Protein AF-A0A918CMT2-F1 (afdb_monomer)

Structure (mmCIF, N/CA/C/O backbone):
data_AF-A0A918CMT2-F1
#
_entry.id   AF-A0A918CMT2-F1
#
loop_
_atom_site.group_PDB
_atom_site.id
_atom_site.type_symbol
_atom_site.label_atom_id
_atom_site.label_alt_id
_atom_site.label_comp_id
_atom_site.label_asym_id
_atom_site.label_entity_id
_atom_site.label_seq_id
_atom_site.pdbx_PDB_ins_code
_atom_site.Cartn_x
_atom_site.Cartn_y
_atom_site.Cartn_z
_atom_site.occupancy
_atom_site.B_iso_or_equiv
_atom_site.auth_seq_id
_atom_site.auth_comp_id
_atom_site.auth_asym_id
_atom_site.auth_atom_id
_atom_site.pdbx_PDB_model_num
ATOM 1 N N . MET A 1 1 ? -2.652 38.817 23.850 1.00 40.81 1 MET A N 1
ATOM 2 C CA . MET A 1 1 ? -2.874 37.501 24.477 1.00 40.81 1 MET A CA 1
ATOM 3 C C . MET A 1 1 ? -3.722 36.676 23.523 1.00 40.81 1 MET A C 1
ATOM 5 O O . MET A 1 1 ? -4.924 36.842 23.584 1.00 40.81 1 MET A O 1
ATOM 9 N N . THR A 1 2 ? -3.070 35.924 22.620 1.00 39.69 2 THR A N 1
ATOM 10 C CA . THR A 1 2 ? -3.541 34.739 21.851 1.00 39.69 2 THR A CA 1
ATOM 11 C C . THR A 1 2 ? -2.559 34.494 20.695 1.00 39.69 2 THR A C 1
ATOM 13 O O . THR A 1 2 ? -2.709 35.010 19.595 1.00 39.69 2 THR A O 1
ATOM 16 N N . ARG A 1 3 ? -1.478 33.766 20.982 1.00 37.72 3 ARG A N 1
ATOM 17 C CA . ARG A 1 3 ? -0.567 33.155 19.997 1.00 37.72 3 ARG A CA 1
ATOM 18 C C . ARG A 1 3 ? 0.182 32.056 20.751 1.00 37.72 3 ARG A C 1
ATOM 20 O O . ARG A 1 3 ? 1.267 32.292 21.264 1.00 37.72 3 ARG A O 1
ATOM 27 N N . SER A 1 4 ? -0.485 30.929 20.994 1.00 41.50 4 SER A N 1
ATOM 28 C CA . SER A 1 4 ? 0.159 29.762 21.621 1.00 41.50 4 SER A CA 1
ATOM 29 C C . SER A 1 4 ? -0.533 28.418 21.356 1.00 41.50 4 SER A C 1
ATOM 31 O O . SER A 1 4 ? 0.049 27.403 21.720 1.00 41.50 4 SER A O 1
ATOM 33 N N . ASP A 1 5 ? -1.704 28.376 20.708 1.00 45.62 5 ASP A N 1
ATOM 34 C CA . ASP A 1 5 ? -2.410 27.109 20.434 1.00 45.62 5 ASP A CA 1
ATOM 35 C C . ASP A 1 5 ? -2.179 26.558 19.012 1.00 45.62 5 ASP A C 1
ATOM 37 O O . ASP A 1 5 ? -2.549 25.425 18.728 1.00 45.62 5 ASP A O 1
ATOM 41 N N . ASP A 1 6 ? -1.520 27.317 18.132 1.00 51.31 6 ASP A N 1
ATOM 42 C CA . ASP A 1 6 ? -1.385 26.967 16.705 1.00 51.31 6 ASP A CA 1
ATOM 43 C C . ASP A 1 6 ? -0.348 25.854 16.456 1.00 51.31 6 ASP A C 1
ATOM 45 O O . ASP A 1 6 ? -0.526 24.972 15.624 1.00 51.31 6 ASP A O 1
ATOM 49 N N . HIS A 1 7 ? 0.725 25.824 17.254 1.00 52.66 7 HIS A N 1
ATOM 50 C CA . HIS A 1 7 ? 1.840 24.886 17.053 1.00 52.66 7 HIS A CA 1
ATOM 51 C C . HIS A 1 7 ? 1.485 23.433 17.414 1.00 52.66 7 HIS A C 1
ATOM 53 O O . HIS A 1 7 ? 2.158 22.504 16.976 1.00 52.66 7 HIS A O 1
ATOM 59 N N . GLY A 1 8 ? 0.441 23.218 18.225 1.00 57.69 8 GLY A N 1
ATOM 60 C CA . GLY A 1 8 ? -0.017 21.874 18.588 1.00 57.69 8 GLY A CA 1
ATOM 61 C C . GLY A 1 8 ? -0.829 21.195 17.482 1.00 57.69 8 GLY A C 1
ATOM 62 O O . GLY A 1 8 ? -0.780 19.971 17.358 1.00 57.69 8 GLY A O 1
ATOM 63 N N . GLY A 1 9 ? -1.549 21.983 16.674 1.00 66.56 9 GLY A N 1
ATOM 64 C CA . GLY A 1 9 ? -2.336 21.488 15.543 1.00 66.56 9 GLY A CA 1
ATOM 65 C C . GLY A 1 9 ? -1.448 21.043 14.386 1.00 66.56 9 GLY A C 1
ATOM 66 O O . GLY A 1 9 ? -1.551 19.903 13.949 1.00 66.56 9 GLY A O 1
ATOM 67 N N . GLU A 1 10 ? -0.509 21.895 13.965 1.00 69.00 10 GLU A N 1
ATOM 68 C CA . GLU A 1 10 ? 0.416 21.594 12.860 1.00 69.00 10 GLU A CA 1
ATOM 69 C C . GLU A 1 10 ? 1.306 20.375 13.140 1.00 69.00 10 GLU A C 1
ATOM 71 O O . GLU A 1 10 ? 1.513 19.536 12.266 1.00 69.00 10 GLU A O 1
ATOM 76 N N . ALA A 1 11 ? 1.805 20.234 14.374 1.00 70.12 11 ALA A N 1
ATOM 77 C CA . ALA A 1 11 ? 2.587 19.063 14.761 1.00 70.12 11 ALA A CA 1
ATOM 78 C C . ALA A 1 11 ? 1.748 17.776 14.711 1.00 70.12 11 ALA A C 1
ATOM 80 O O . ALA A 1 11 ? 2.234 16.748 14.255 1.00 70.12 11 ALA A O 1
ATOM 81 N N . SER A 1 12 ? 0.485 17.836 15.141 1.00 79.69 12 SER A N 1
ATOM 82 C CA . SER A 1 12 ? -0.413 16.674 15.111 1.00 79.69 12 SER A CA 1
ATOM 83 C C . SER A 1 12 ? -0.767 16.264 13.683 1.00 79.69 12 SER A C 1
ATOM 85 O O . SER A 1 12 ? -0.802 15.074 13.393 1.00 79.69 12 SER A O 1
ATOM 87 N N . GLU A 1 13 ? -0.972 17.233 12.789 1.00 82.88 13 GLU A N 1
ATOM 88 C CA . GLU A 1 13 ? -1.229 16.976 11.368 1.00 82.88 13 GLU A CA 1
ATOM 89 C C . GLU A 1 13 ? -0.014 16.335 10.687 1.00 82.88 13 GLU A C 1
ATOM 91 O O . GLU A 1 13 ? -0.146 15.369 9.940 1.00 82.88 13 GLU A O 1
ATOM 96 N N . ARG A 1 14 ? 1.194 16.820 10.996 1.00 83.00 14 ARG A N 1
ATOM 97 C CA . ARG A 1 14 ? 2.433 16.238 10.470 1.00 83.00 14 ARG A CA 1
ATOM 98 C C . ARG A 1 14 ? 2.623 14.787 10.910 1.00 83.00 14 ARG A C 1
ATOM 100 O O . ARG A 1 14 ? 2.964 13.945 10.088 1.00 83.00 14 ARG A O 1
ATOM 107 N N . GLU A 1 15 ? 2.433 14.501 12.194 1.00 86.62 15 GLU A N 1
ATOM 108 C CA . GLU A 1 15 ? 2.549 13.136 12.724 1.00 86.62 15 GLU A CA 1
ATOM 109 C C . GLU A 1 15 ? 1.467 12.213 12.143 1.00 86.62 15 GLU A C 1
ATOM 111 O O . GLU A 1 15 ? 1.745 11.059 11.822 1.00 86.62 15 GLU A O 1
ATOM 116 N N . LEU A 1 16 ? 0.249 12.733 11.948 1.00 89.25 16 LEU A N 1
ATOM 117 C CA . LEU A 1 16 ? -0.828 12.006 11.283 1.00 89.25 16 LEU A CA 1
ATOM 118 C C . LEU A 1 16 ? -0.461 11.644 9.843 1.00 89.25 16 LEU A C 1
ATOM 120 O O . LEU A 1 16 ? -0.668 10.497 9.454 1.00 89.25 16 LEU A O 1
ATOM 124 N N . GLY A 1 17 ? 0.088 12.593 9.080 1.00 85.38 17 GLY A N 1
ATOM 125 C CA . GLY A 1 17 ? 0.573 12.350 7.722 1.00 85.38 17 GLY A CA 1
ATOM 126 C C . GLY A 1 17 ? 1.637 11.254 7.695 1.00 85.38 17 GLY A C 1
ATOM 127 O O . GLY A 1 17 ? 1.448 10.213 7.073 1.00 85.38 17 GLY A O 1
ATOM 128 N N . LEU A 1 18 ? 2.694 11.402 8.499 1.00 85.19 18 LEU A N 1
ATOM 129 C CA . LEU A 1 18 ? 3.750 10.388 8.598 1.00 85.19 18 LEU A CA 1
ATOM 130 C C . LEU A 1 18 ? 3.199 8.996 8.946 1.00 85.19 18 LEU A C 1
ATOM 132 O O . LEU A 1 18 ? 3.540 8.028 8.279 1.00 85.19 18 LEU A O 1
ATOM 136 N N . TRP A 1 19 ? 2.304 8.888 9.933 1.00 89.44 19 TRP A N 1
ATOM 137 C CA . TRP A 1 19 ? 1.649 7.618 10.265 1.00 89.44 19 TRP A CA 1
ATOM 138 C C . TRP A 1 19 ? 0.901 7.021 9.071 1.00 89.44 19 TRP A C 1
ATOM 140 O O . TRP A 1 19 ? 1.016 5.834 8.781 1.00 89.44 19 TRP A O 1
ATOM 150 N N . ILE A 1 20 ? 0.130 7.854 8.381 1.00 88.50 20 ILE A N 1
ATOM 151 C CA . ILE A 1 20 ? -0.700 7.472 7.244 1.00 88.50 20 ILE A CA 1
ATOM 152 C C . ILE A 1 20 ? 0.126 7.012 6.044 1.00 88.50 20 ILE A C 1
ATOM 154 O O . ILE A 1 20 ? -0.275 6.063 5.368 1.00 88.50 20 ILE A O 1
ATOM 158 N N . ALA A 1 21 ? 1.248 7.675 5.771 1.00 82.69 21 ALA A N 1
ATOM 159 C CA . ALA A 1 21 ? 2.142 7.329 4.675 1.00 82.69 21 ALA A CA 1
ATOM 160 C C . ALA A 1 21 ? 2.733 5.917 4.840 1.00 82.69 21 ALA A C 1
ATOM 162 O O . ALA A 1 21 ? 2.910 5.213 3.847 1.00 82.69 21 ALA A O 1
ATOM 163 N N . GLU A 1 22 ? 2.952 5.487 6.085 1.00 86.00 22 GLU A N 1
ATOM 164 C CA . GLU A 1 22 ? 3.528 4.182 6.424 1.00 86.00 22 GLU A CA 1
ATOM 165 C C . GLU A 1 22 ? 2.512 3.027 6.392 1.00 86.00 22 GLU A C 1
ATOM 167 O O . GLU A 1 22 ? 2.910 1.871 6.251 1.00 86.00 22 GLU A O 1
ATOM 172 N N . ILE A 1 23 ? 1.203 3.307 6.497 1.00 90.12 23 ILE A N 1
ATOM 173 C CA . ILE A 1 23 ? 0.145 2.282 6.610 1.00 90.12 23 ILE A CA 1
ATOM 174 C C . ILE A 1 23 ? 0.286 1.148 5.575 1.00 90.12 23 ILE A C 1
ATOM 176 O O . ILE A 1 23 ? 0.308 -0.011 5.998 1.00 90.12 23 ILE A O 1
ATOM 180 N N . PRO A 1 24 ? 0.417 1.415 4.258 1.00 86.06 24 PRO A N 1
ATOM 181 C CA . PRO A 1 24 ? 0.491 0.338 3.273 1.00 86.06 24 PRO A CA 1
ATOM 182 C C . PRO A 1 24 ? 1.733 -0.540 3.448 1.00 86.06 24 PRO A C 1
ATOM 184 O O . PRO A 1 24 ? 1.643 -1.760 3.349 1.00 86.06 24 PRO A O 1
ATOM 187 N N . ALA A 1 25 ? 2.891 0.057 3.753 1.00 84.00 25 ALA A N 1
ATOM 188 C CA . ALA A 1 25 ? 4.126 -0.690 3.983 1.00 84.00 25 ALA A CA 1
ATOM 189 C C . ALA A 1 25 ? 4.024 -1.563 5.242 1.00 84.00 25 ALA A C 1
ATOM 191 O O . ALA A 1 25 ? 4.338 -2.750 5.191 1.00 84.00 25 ALA A O 1
ATOM 192 N N . VAL A 1 26 ? 3.487 -1.007 6.333 1.00 91.38 26 VAL A N 1
ATOM 193 C CA . VAL A 1 26 ? 3.250 -1.741 7.584 1.00 91.38 26 VAL A CA 1
ATOM 194 C C . VAL A 1 26 ? 2.305 -2.924 7.369 1.00 91.38 26 VAL A C 1
ATOM 196 O O . VAL A 1 26 ? 2.540 -3.998 7.914 1.00 91.38 26 VAL A O 1
ATOM 199 N N . LEU A 1 27 ? 1.237 -2.758 6.584 1.00 92.50 27 LEU A N 1
ATOM 200 C CA . LEU A 1 27 ? 0.293 -3.843 6.313 1.00 92.50 27 LEU A CA 1
ATOM 201 C C . LEU A 1 27 ? 0.891 -4.950 5.438 1.00 92.50 27 LEU A C 1
ATOM 203 O O . LEU A 1 27 ? 0.607 -6.122 5.685 1.00 92.50 27 LEU A O 1
ATOM 207 N N . ARG A 1 28 ? 1.732 -4.603 4.457 1.00 87.50 28 ARG A N 1
ATOM 208 C CA . ARG A 1 28 ? 2.448 -5.599 3.644 1.00 87.50 28 ARG A CA 1
ATOM 209 C C . ARG A 1 28 ? 3.424 -6.409 4.486 1.00 87.50 28 ARG A C 1
ATOM 211 O O . ARG A 1 28 ? 3.360 -7.633 4.458 1.00 87.50 28 ARG A O 1
ATOM 218 N N . GLU A 1 29 ? 4.242 -5.744 5.300 1.00 89.25 29 GLU A N 1
ATOM 219 C CA . GLU A 1 29 ? 5.134 -6.428 6.245 1.00 89.25 29 GLU A CA 1
ATOM 220 C C . GLU A 1 29 ? 4.336 -7.305 7.215 1.00 89.25 29 GLU A C 1
ATOM 222 O O . GLU A 1 29 ? 4.676 -8.461 7.454 1.00 89.25 29 GLU A O 1
ATOM 227 N N . MET A 1 30 ? 3.217 -6.787 7.734 1.00 93.56 30 MET A N 1
ATOM 228 C CA . MET A 1 30 ? 2.360 -7.547 8.635 1.00 93.56 30 MET A CA 1
ATOM 229 C C . MET A 1 30 ? 1.900 -8.866 8.006 1.00 93.56 30 MET A C 1
ATOM 231 O O . MET A 1 30 ? 1.898 -9.893 8.682 1.00 93.56 30 MET A O 1
ATOM 235 N N . ARG A 1 31 ? 1.507 -8.830 6.731 1.00 90.06 31 ARG A N 1
ATOM 236 C CA . ARG A 1 31 ? 1.074 -10.006 5.975 1.00 90.06 31 ARG A CA 1
ATOM 237 C C . ARG A 1 31 ? 2.234 -10.962 5.679 1.00 90.06 31 ARG A C 1
ATOM 239 O O . ARG A 1 31 ? 2.034 -12.166 5.775 1.00 90.06 31 ARG A O 1
ATOM 246 N N . ALA A 1 32 ? 3.396 -10.439 5.296 1.00 87.19 32 ALA A N 1
ATOM 247 C CA . ALA A 1 32 ? 4.524 -11.241 4.827 1.00 87.19 32 ALA A CA 1
ATOM 248 C C . ALA A 1 32 ? 5.336 -11.883 5.965 1.00 87.19 32 ALA A C 1
ATOM 250 O O . ALA A 1 32 ? 5.811 -13.005 5.819 1.00 87.19 32 ALA A O 1
ATOM 251 N N . GLU A 1 33 ? 5.499 -11.179 7.087 1.00 89.69 33 GLU A N 1
ATOM 252 C CA . GLU A 1 33 ? 6.512 -11.530 8.093 1.00 89.69 33 GLU A CA 1
ATOM 253 C C . GLU A 1 33 ? 5.952 -11.705 9.508 1.00 89.69 33 GLU A C 1
ATOM 255 O O . GLU A 1 33 ? 6.523 -12.438 10.316 1.00 89.69 33 GLU A O 1
ATOM 260 N N . VAL A 1 34 ? 4.852 -11.023 9.842 1.00 90.62 34 VAL A N 1
ATOM 261 C CA . VAL A 1 34 ? 4.378 -10.932 11.236 1.00 90.62 34 VAL A CA 1
ATOM 262 C C . VAL A 1 34 ? 3.247 -11.910 11.533 1.00 90.62 34 VAL A C 1
ATOM 264 O O . VAL A 1 34 ? 3.193 -12.473 12.628 1.00 90.62 34 VAL A O 1
ATOM 267 N N . LEU A 1 35 ? 2.310 -12.078 10.603 1.00 91.69 35 LEU A N 1
ATOM 268 C CA . LEU A 1 35 ? 1.129 -12.910 10.800 1.00 91.69 35 LEU A CA 1
ATOM 269 C C . LEU A 1 35 ? 1.363 -14.371 10.391 1.00 91.69 35 LEU A C 1
ATOM 271 O O . LEU A 1 35 ? 2.173 -14.647 9.510 1.00 91.69 35 LEU A O 1
ATOM 275 N N . PRO A 1 36 ? 0.614 -15.317 10.987 1.00 91.19 36 PRO A N 1
ATOM 276 C CA . PRO A 1 36 ? 0.535 -16.682 10.479 1.00 91.19 36 PRO A CA 1
ATOM 277 C C . PRO A 1 36 ? 0.036 -16.728 9.028 1.00 91.19 36 PRO A C 1
ATOM 279 O O . PRO A 1 36 ? -0.836 -15.947 8.649 1.00 91.19 36 PRO A O 1
ATOM 282 N N . GLU A 1 37 ? 0.528 -17.694 8.249 1.00 86.12 37 GLU A N 1
ATOM 283 C CA . GLU A 1 37 ? 0.166 -17.880 6.832 1.00 86.12 37 GLU A CA 1
ATOM 284 C C . GLU A 1 37 ? -1.347 -18.093 6.622 1.00 86.12 37 GLU A C 1
ATOM 286 O O . GLU A 1 37 ? -1.910 -17.671 5.615 1.00 86.12 37 GLU A O 1
ATOM 291 N N . ASP A 1 38 ? -2.031 -18.708 7.592 1.00 89.94 38 ASP A N 1
ATOM 292 C CA . ASP A 1 38 ? -3.470 -18.982 7.562 1.00 89.94 38 ASP A CA 1
ATOM 293 C C . ASP A 1 38 ? -4.339 -17.838 8.116 1.00 89.94 38 ASP A C 1
ATOM 295 O O . ASP A 1 38 ? -5.565 -17.971 8.208 1.00 89.94 38 ASP A O 1
ATOM 299 N N . PHE A 1 39 ? -3.740 -16.698 8.473 1.00 93.94 39 PHE A N 1
ATOM 300 C CA . PHE A 1 39 ? -4.487 -15.553 8.976 1.00 93.94 39 PHE A CA 1
ATOM 301 C C . PHE A 1 39 ? -5.429 -14.974 7.898 1.00 93.94 39 PHE A C 1
ATOM 303 O O . PHE A 1 39 ? -4.987 -14.640 6.795 1.00 93.94 39 PHE A O 1
ATOM 310 N N . PRO A 1 40 ? -6.726 -14.755 8.204 1.00 91.88 40 PRO A N 1
ATOM 311 C CA . PRO A 1 40 ? -7.670 -14.158 7.261 1.00 91.88 40 PRO A CA 1
ATOM 312 C C . PRO A 1 40 ? -7.417 -12.647 7.095 1.00 91.88 40 PRO A C 1
ATOM 314 O O . PRO A 1 40 ? -8.039 -11.805 7.745 1.00 91.88 40 PRO A O 1
ATOM 317 N N . PHE A 1 41 ? -6.492 -12.285 6.205 1.00 91.81 41 PHE A N 1
ATOM 318 C CA . PHE A 1 41 ? -6.101 -10.899 5.927 1.00 91.81 41 PHE A CA 1
ATOM 319 C C . PHE A 1 41 ? -7.102 -10.183 4.999 1.00 91.81 41 PHE A C 1
ATOM 321 O O . PHE A 1 41 ? -6.796 -9.844 3.861 1.00 91.81 41 PHE A O 1
ATOM 328 N N . ASP A 1 42 ? -8.336 -9.981 5.470 1.00 90.88 42 ASP A N 1
ATOM 329 C CA . ASP A 1 42 ? -9.444 -9.446 4.660 1.00 90.88 42 ASP A CA 1
ATOM 330 C C . ASP A 1 42 ? -10.023 -8.109 5.160 1.00 90.88 42 ASP A C 1
ATOM 332 O O . ASP A 1 42 ? -10.988 -7.595 4.586 1.00 90.88 42 ASP A O 1
ATOM 336 N N . PHE A 1 43 ? -9.442 -7.551 6.227 1.00 93.75 43 PHE A N 1
ATOM 337 C CA . PHE A 1 43 ? -9.889 -6.331 6.903 1.00 93.75 43 PHE A CA 1
ATOM 338 C C . PHE A 1 43 ? -11.363 -6.371 7.344 1.00 93.75 43 PHE A C 1
ATOM 340 O O . PHE A 1 43 ? -12.038 -5.338 7.392 1.00 93.75 43 PHE A O 1
ATOM 347 N N . ARG A 1 44 ? -11.890 -7.552 7.695 1.00 94.12 44 ARG A N 1
ATOM 348 C CA . ARG A 1 44 ? -13.262 -7.705 8.201 1.00 94.12 44 ARG A CA 1
ATOM 349 C C . ARG A 1 44 ? -13.300 -7.902 9.707 1.00 94.12 44 ARG A C 1
ATOM 351 O O . ARG A 1 44 ? -12.384 -8.425 10.319 1.00 94.12 44 ARG A O 1
ATOM 358 N N . ALA A 1 45 ? -14.442 -7.581 10.312 1.00 94.81 45 ALA A N 1
ATOM 359 C CA . ALA A 1 45 ? -14.678 -7.820 11.738 1.00 94.81 45 ALA A CA 1
ATOM 360 C C . ALA A 1 45 ? -14.431 -9.285 12.161 1.00 94.81 45 ALA A C 1
ATOM 362 O O . ALA A 1 45 ? -14.024 -9.535 13.291 1.00 94.81 45 ALA A O 1
ATOM 363 N N . ALA A 1 46 ? -14.656 -10.244 11.255 1.00 94.69 46 ALA A N 1
ATOM 364 C CA . ALA A 1 46 ? -14.469 -11.669 11.518 1.00 94.69 46 ALA A CA 1
ATOM 365 C C . ALA A 1 46 ? -12.999 -12.068 11.754 1.00 94.69 46 ALA A C 1
ATOM 367 O O . ALA A 1 46 ? -12.752 -13.037 12.466 1.00 94.69 46 ALA A O 1
ATOM 368 N N . SER A 1 47 ? -12.022 -11.327 11.215 1.00 96.38 47 SER A N 1
ATOM 369 C CA . SER A 1 47 ? -10.595 -11.621 11.415 1.00 96.38 47 SER A CA 1
ATOM 370 C C . SER A 1 47 ? -10.079 -11.191 12.794 1.00 96.38 47 SER A C 1
ATOM 372 O O . SER A 1 47 ? -8.999 -11.605 13.214 1.00 96.38 47 SER A O 1
ATOM 374 N N . LEU A 1 48 ? -10.851 -10.391 13.541 1.00 97.69 48 LEU A N 1
ATOM 375 C CA . LEU A 1 48 ? -10.406 -9.817 14.813 1.00 97.69 48 LEU A CA 1
ATOM 376 C C . LEU A 1 48 ? -10.253 -10.839 15.939 1.00 97.69 48 LEU A C 1
ATOM 378 O O . LEU A 1 48 ? -9.448 -10.617 16.841 1.00 97.69 48 LEU A O 1
ATOM 382 N N . GLU A 1 49 ? -10.978 -11.956 15.884 1.00 96.81 49 GLU A N 1
AT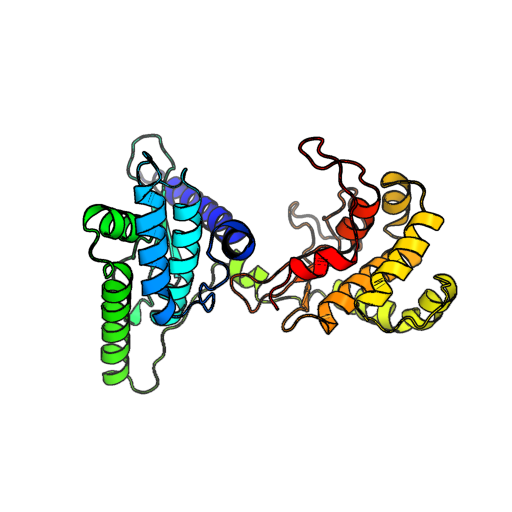OM 383 C CA . GLU A 1 49 ? -10.763 -13.070 16.812 1.00 96.81 49 GLU A CA 1
ATOM 384 C C . GLU A 1 49 ? -9.368 -13.680 16.611 1.00 96.81 49 GLU A C 1
ATOM 386 O O . GLU A 1 49 ? -8.612 -13.834 17.573 1.00 96.81 49 GLU A O 1
ATOM 391 N N . ALA A 1 50 ? -8.987 -13.936 15.354 1.00 97.12 50 ALA A N 1
ATOM 392 C CA . ALA A 1 50 ? -7.659 -14.437 15.009 1.00 97.12 50 ALA A CA 1
ATOM 393 C C . ALA A 1 50 ? -6.565 -13.415 15.362 1.00 97.12 50 ALA A C 1
ATOM 395 O O . ALA A 1 50 ? -5.522 -13.788 15.899 1.00 97.12 50 ALA A O 1
ATOM 396 N N . LEU A 1 51 ? -6.819 -12.120 15.134 1.00 97.56 51 LEU A N 1
ATOM 397 C CA . LEU A 1 51 ? -5.869 -11.052 15.462 1.00 97.56 51 LEU A CA 1
ATOM 398 C C . LEU A 1 51 ? -5.631 -10.947 16.971 1.00 97.56 51 LEU A C 1
ATOM 400 O O . LEU A 1 51 ? -4.488 -10.809 17.409 1.00 97.56 51 LEU A O 1
ATOM 404 N N . GLU A 1 52 ? -6.689 -11.017 17.783 1.00 97.81 52 GLU A N 1
ATOM 405 C CA . GLU A 1 52 ? -6.541 -10.990 19.237 1.00 97.81 52 GLU A CA 1
ATOM 406 C C . GLU A 1 52 ? -5.824 -12.246 19.742 1.00 97.81 52 GLU A C 1
ATOM 408 O O . GLU A 1 52 ? -4.932 -12.129 20.582 1.00 97.81 52 GLU A O 1
ATOM 413 N N . ALA A 1 53 ? -6.146 -13.428 19.209 1.00 96.25 53 ALA A N 1
ATOM 414 C CA . ALA A 1 53 ? -5.450 -14.667 19.553 1.00 96.25 53 ALA A CA 1
ATOM 415 C C . ALA A 1 53 ? -3.943 -14.581 19.252 1.00 96.25 53 ALA A C 1
ATOM 417 O O . ALA A 1 53 ? -3.131 -14.889 20.129 1.00 96.25 53 ALA A O 1
ATOM 418 N N . PHE A 1 54 ? -3.580 -14.083 18.066 1.00 95.56 54 PHE A N 1
ATOM 419 C CA . PHE A 1 54 ? -2.196 -13.814 17.673 1.00 95.56 54 PHE A CA 1
ATOM 420 C C . PHE A 1 54 ? -1.497 -12.866 18.658 1.00 95.56 54 PHE A C 1
ATOM 422 O O . PHE A 1 54 ? -0.440 -13.193 19.194 1.00 95.56 54 PHE A O 1
ATOM 429 N N . LEU A 1 55 ? -2.109 -11.719 18.972 1.00 94.75 55 LEU A N 1
ATOM 430 C CA . LEU A 1 55 ? -1.534 -10.753 19.913 1.00 94.75 55 LEU A CA 1
ATOM 431 C C . LEU A 1 55 ? -1.339 -11.357 21.306 1.00 94.75 55 LEU A C 1
ATOM 433 O O . LEU A 1 55 ? -0.307 -11.149 21.943 1.00 94.75 55 LEU A O 1
ATOM 437 N N . LEU A 1 56 ? -2.317 -12.111 21.807 1.00 94.75 56 LEU A N 1
ATOM 438 C CA . LEU A 1 56 ? -2.218 -12.739 23.123 1.00 94.75 56 LEU A CA 1
ATOM 439 C C . LEU A 1 56 ? -1.080 -13.759 23.203 1.00 94.75 56 LEU A C 1
ATOM 441 O O . LEU A 1 56 ? -0.520 -13.925 24.294 1.00 94.75 56 LEU A O 1
ATOM 445 N N . ASP A 1 57 ? -0.759 -14.428 22.098 1.00 93.19 57 ASP A N 1
ATOM 446 C CA . ASP A 1 57 ? 0.382 -15.333 22.001 1.00 93.19 57 ASP A CA 1
ATOM 447 C C . ASP A 1 57 ? 1.712 -14.575 21.875 1.00 93.19 57 ASP A C 1
ATOM 449 O O . ASP A 1 57 ? 2.622 -14.809 22.672 1.00 93.19 57 ASP A O 1
ATOM 453 N N . ALA A 1 58 ? 1.787 -13.569 20.999 1.00 90.56 58 ALA A N 1
ATOM 454 C CA . ALA A 1 58 ? 2.968 -12.717 20.838 1.00 90.56 58 ALA A CA 1
ATOM 455 C C . ALA A 1 58 ? 3.398 -12.070 22.169 1.00 90.56 58 ALA A C 1
ATOM 457 O O . ALA A 1 58 ? 4.564 -12.128 22.555 1.00 90.56 58 ALA A O 1
ATOM 458 N N . TYR A 1 59 ? 2.440 -11.542 22.936 1.00 89.62 59 TYR A N 1
ATOM 459 C CA . TYR A 1 59 ? 2.684 -10.968 24.265 1.00 89.62 59 TYR A CA 1
ATOM 460 C C . TYR A 1 59 ? 2.817 -11.997 25.393 1.00 89.62 59 TYR A C 1
ATOM 462 O O . TYR A 1 59 ? 3.104 -11.623 26.527 1.00 89.62 59 TYR A O 1
ATOM 470 N N . ARG A 1 60 ? 2.546 -13.284 25.147 1.00 85.25 60 ARG A N 1
ATOM 471 C CA . ARG A 1 60 ? 2.933 -14.344 26.092 1.00 85.25 60 ARG A CA 1
ATOM 472 C C . ARG A 1 60 ? 4.430 -14.628 25.975 1.00 85.25 60 ARG A C 1
ATOM 474 O O . ARG A 1 60 ? 5.065 -14.917 26.983 1.00 85.25 60 ARG A O 1
ATOM 481 N N . SER A 1 61 ? 4.944 -14.572 24.751 1.00 72.25 61 SER A N 1
ATOM 482 C CA . SER A 1 61 ? 6.326 -14.900 24.404 1.00 72.25 61 SER A CA 1
ATOM 483 C C . SER A 1 61 ? 7.289 -13.724 24.599 1.00 72.25 61 SER A C 1
ATOM 485 O O . SER A 1 61 ? 8.480 -13.945 24.801 1.00 72.25 61 SER A O 1
ATOM 487 N N . ALA A 1 62 ? 6.784 -12.488 24.570 1.00 68.00 62 ALA A N 1
ATOM 488 C CA . ALA A 1 62 ? 7.560 -11.277 24.812 1.00 68.00 62 ALA A CA 1
ATOM 489 C C . ALA A 1 62 ? 7.452 -10.808 26.276 1.00 68.00 62 ALA A C 1
ATOM 491 O O . ALA A 1 62 ? 6.351 -10.634 26.794 1.00 68.00 62 ALA A O 1
ATOM 492 N N . ASP A 1 63 ? 8.584 -10.481 26.909 1.00 68.81 63 ASP A N 1
ATOM 493 C CA . ASP A 1 63 ? 8.639 -9.741 28.190 1.00 68.81 63 ASP A CA 1
ATOM 494 C C . ASP A 1 63 ? 8.373 -8.225 28.004 1.00 68.81 63 ASP A C 1
ATOM 496 O O . ASP A 1 63 ? 8.657 -7.391 28.872 1.00 68.81 63 ASP A O 1
ATOM 500 N N . GLU A 1 64 ? 7.832 -7.840 26.848 1.00 72.56 64 GLU A N 1
ATOM 501 C CA . GLU A 1 64 ? 7.648 -6.454 26.440 1.00 72.56 64 GLU A CA 1
ATOM 502 C C . GLU A 1 64 ? 6.331 -5.850 26.938 1.00 72.56 64 GLU A C 1
ATOM 504 O O . GLU A 1 64 ? 5.308 -6.512 27.139 1.00 72.56 64 GLU A O 1
ATOM 509 N N . LYS A 1 65 ? 6.345 -4.530 27.131 1.00 82.69 65 LYS A N 1
ATOM 510 C CA . LYS A 1 65 ? 5.133 -3.764 27.428 1.00 82.69 65 LYS A CA 1
ATOM 511 C C . LYS A 1 65 ? 4.450 -3.388 26.125 1.00 82.69 65 LYS A C 1
ATOM 513 O O . LYS A 1 65 ? 5.109 -3.096 25.140 1.00 82.69 65 LYS A O 1
ATOM 518 N N . VAL A 1 66 ? 3.120 -3.299 26.158 1.00 86.19 66 VAL A N 1
ATOM 519 C CA . VAL A 1 66 ? 2.364 -2.790 25.010 1.00 86.19 66 VAL A CA 1
ATOM 520 C C . VAL A 1 66 ? 2.810 -1.372 24.671 1.00 86.19 66 VAL A C 1
ATOM 522 O O . VAL A 1 66 ? 2.614 -0.450 25.469 1.00 86.19 66 VAL A O 1
ATOM 525 N N . GLY A 1 67 ? 3.375 -1.215 23.480 1.00 83.94 67 GLY A N 1
ATOM 526 C CA . GLY A 1 67 ? 3.988 0.019 23.015 1.00 83.94 67 GLY A CA 1
ATOM 527 C C . GLY A 1 67 ? 4.230 0.003 21.508 1.00 83.94 67 GLY A C 1
ATOM 528 O O . GLY A 1 67 ? 4.134 -1.036 20.857 1.00 83.94 67 GLY A O 1
ATOM 529 N N . MET A 1 68 ? 4.487 1.188 20.951 1.00 82.62 68 MET A N 1
ATOM 530 C CA . MET A 1 68 ? 4.763 1.381 19.518 1.00 82.62 68 MET A CA 1
ATOM 531 C C . MET A 1 68 ? 6.190 0.966 19.120 1.00 82.62 68 MET A C 1
ATOM 533 O O . MET A 1 68 ? 6.526 0.991 17.945 1.00 82.62 68 MET A O 1
ATOM 537 N N . ASP A 1 69 ? 7.018 0.601 20.092 1.00 84.12 69 ASP A N 1
ATOM 538 C CA . ASP A 1 69 ? 8.334 -0.016 19.932 1.00 84.12 69 ASP A CA 1
ATOM 539 C C . ASP A 1 69 ? 8.249 -1.515 19.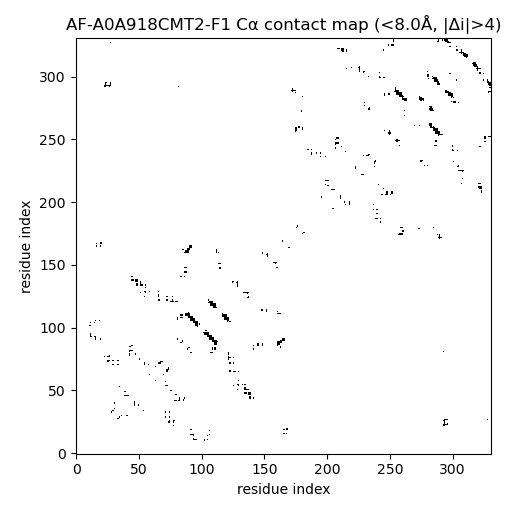610 1.00 84.12 69 ASP A C 1
ATOM 541 O O . ASP A 1 69 ? 9.172 -2.062 19.014 1.00 84.12 69 ASP A O 1
ATOM 545 N N . PHE A 1 70 ? 7.125 -2.166 19.928 1.00 88.19 70 PHE A N 1
ATOM 546 C CA . PHE A 1 70 ? 6.910 -3.576 19.616 1.00 88.19 70 PHE A CA 1
ATOM 547 C C . PHE A 1 70 ? 6.192 -3.749 18.274 1.00 88.19 70 PHE A C 1
ATOM 549 O O . PHE A 1 70 ? 5.046 -3.309 18.106 1.00 88.19 70 PHE A O 1
ATOM 556 N N . ARG A 1 71 ? 6.843 -4.426 17.319 1.00 91.12 71 ARG A N 1
ATOM 557 C CA . ARG A 1 71 ? 6.376 -4.488 15.925 1.00 91.12 71 ARG A CA 1
ATOM 558 C C . ARG A 1 71 ? 4.972 -5.089 15.751 1.00 91.12 71 ARG A C 1
ATOM 560 O O . ARG A 1 71 ? 4.149 -4.429 15.111 1.00 91.12 71 ARG A O 1
ATOM 567 N N . PRO A 1 72 ? 4.613 -6.223 16.390 1.00 92.44 72 PRO A N 1
ATOM 568 C CA . PRO A 1 72 ? 3.245 -6.746 16.349 1.00 92.44 72 PRO A CA 1
ATOM 569 C C . PRO A 1 72 ? 2.178 -5.744 16.810 1.00 92.44 72 PRO A C 1
ATOM 571 O O . PRO A 1 72 ? 1.054 -5.773 16.310 1.00 92.44 72 PRO A O 1
ATOM 574 N N . THR A 1 73 ? 2.511 -4.822 17.722 1.00 93.94 73 THR A N 1
ATOM 575 C CA . THR A 1 73 ? 1.588 -3.755 18.142 1.00 93.94 73 THR A CA 1
ATOM 576 C C . THR A 1 73 ? 1.306 -2.793 17.011 1.00 93.94 73 THR A C 1
ATOM 578 O O . THR A 1 73 ? 0.145 -2.496 16.755 1.00 93.94 73 THR A O 1
ATOM 581 N N . VAL A 1 74 ? 2.350 -2.289 16.352 1.00 93.44 74 VAL A N 1
ATOM 582 C CA . VAL A 1 74 ? 2.215 -1.293 15.284 1.00 93.44 74 VAL A CA 1
ATOM 583 C C . VAL A 1 74 ? 1.410 -1.882 14.131 1.00 93.44 74 VAL A C 1
ATOM 585 O O . VAL A 1 74 ? 0.420 -1.283 13.713 1.00 93.44 74 VAL A O 1
ATOM 588 N N . CYS A 1 75 ? 1.759 -3.098 13.711 1.00 94.88 75 CYS A N 1
ATOM 589 C CA . CYS A 1 75 ? 1.036 -3.845 12.688 1.00 94.88 75 CYS A CA 1
ATOM 590 C C . CYS A 1 75 ? -0.450 -4.016 13.047 1.00 94.88 75 CYS A C 1
ATOM 592 O O . CYS A 1 75 ? -1.335 -3.619 12.286 1.00 94.88 75 CYS A O 1
ATOM 594 N N . ALA A 1 76 ? -0.746 -4.505 14.256 1.00 96.31 76 ALA A N 1
ATOM 595 C CA . ALA A 1 76 ? -2.125 -4.678 14.700 1.00 96.31 76 ALA A CA 1
ATOM 596 C C . ALA A 1 76 ? -2.886 -3.356 14.867 1.00 96.31 76 ALA A C 1
ATOM 598 O O . ALA A 1 76 ? -4.093 -3.328 14.643 1.00 96.31 76 ALA A O 1
ATOM 599 N N . MET A 1 77 ? -2.218 -2.260 15.244 1.00 97.12 77 MET A N 1
ATOM 600 C CA . MET A 1 77 ? -2.843 -0.939 15.324 1.00 97.12 77 MET A CA 1
ATOM 601 C C . MET A 1 77 ? -3.336 -0.480 13.954 1.00 97.12 77 MET A C 1
ATOM 603 O O . MET A 1 77 ? -4.469 -0.007 13.864 1.00 97.12 77 MET A O 1
ATOM 607 N N . VAL A 1 78 ? -2.508 -0.631 12.915 1.00 95.38 78 VAL A N 1
ATOM 608 C CA . VAL A 1 78 ? -2.878 -0.277 11.540 1.00 95.38 78 VAL A CA 1
ATOM 609 C C . VAL A 1 78 ? -4.031 -1.154 11.058 1.00 95.38 78 VAL A C 1
ATOM 611 O O . VAL A 1 78 ? -5.072 -0.626 10.671 1.00 95.38 78 VAL A O 1
ATOM 614 N N . TYR A 1 79 ? -3.896 -2.480 11.165 1.00 97.19 79 TYR A N 1
ATOM 615 C CA . TYR A 1 79 ? -4.928 -3.421 10.721 1.00 97.19 79 TYR A CA 1
ATOM 616 C C . TYR A 1 79 ? -6.269 -3.176 11.419 1.00 97.19 79 TYR A C 1
ATOM 618 O O . TYR A 1 79 ? -7.303 -3.029 10.768 1.00 97.19 79 TYR A O 1
ATOM 626 N N . LEU A 1 80 ? -6.260 -3.075 12.753 1.00 97.69 80 LEU A N 1
ATOM 627 C CA . LEU A 1 80 ? -7.464 -2.800 13.535 1.00 97.69 80 LEU A CA 1
ATOM 628 C C . LEU A 1 80 ? -8.082 -1.454 13.153 1.00 97.69 80 LEU A C 1
ATOM 630 O O . LEU A 1 80 ? -9.303 -1.336 13.101 1.00 97.69 80 LEU A O 1
ATOM 634 N N . GLY A 1 81 ? -7.260 -0.442 12.881 1.00 96.75 81 GLY A N 1
ATOM 635 C CA . GLY A 1 81 ? -7.751 0.853 12.441 1.00 96.75 81 GLY A CA 1
ATOM 636 C C . GLY A 1 81 ? -8.476 0.799 11.098 1.00 96.75 81 GLY A C 1
ATOM 637 O O . GLY A 1 81 ? -9.564 1.360 10.985 1.00 96.75 81 GLY A O 1
ATOM 638 N N . GLU A 1 82 ? -7.950 0.059 10.119 1.00 95.25 82 GLU A N 1
ATOM 639 C CA . GLU A 1 82 ? -8.627 -0.147 8.831 1.00 95.25 82 GLU A CA 1
ATOM 640 C C . GLU A 1 82 ? -9.943 -0.929 8.993 1.00 95.25 82 GLU A C 1
ATOM 642 O O . GLU A 1 82 ? -10.952 -0.558 8.390 1.00 95.25 82 GLU A O 1
ATOM 647 N N . VAL A 1 83 ? -9.999 -1.930 9.885 1.00 97.38 83 VAL A N 1
ATOM 648 C CA . VAL A 1 83 ? -11.261 -2.620 10.225 1.00 97.38 83 VAL A CA 1
ATOM 649 C C . VAL A 1 83 ? -12.270 -1.652 10.858 1.00 97.38 83 VAL A C 1
ATOM 651 O O . VAL A 1 83 ? -13.442 -1.632 10.474 1.00 97.38 83 VAL A O 1
ATOM 654 N N . LEU A 1 84 ? -11.833 -0.817 11.807 1.00 97.88 84 LEU A N 1
ATOM 655 C CA . LEU A 1 84 ? -12.686 0.182 12.461 1.00 97.88 84 LEU A CA 1
ATOM 656 C C . LEU A 1 84 ? -13.235 1.203 11.454 1.00 97.88 84 LEU A C 1
ATOM 658 O O . LEU A 1 84 ? -14.424 1.522 11.507 1.00 97.88 84 LEU A O 1
ATOM 662 N N . LEU A 1 85 ? -12.405 1.675 10.519 1.00 95.88 85 LEU A N 1
ATOM 663 C CA . LEU A 1 85 ? -12.823 2.571 9.438 1.00 95.88 85 LEU A CA 1
ATOM 664 C C . LEU A 1 85 ? -13.799 1.895 8.472 1.00 95.88 85 LEU A C 1
ATOM 666 O O . LEU A 1 85 ? -14.761 2.531 8.043 1.00 95.88 85 LEU A O 1
ATOM 670 N N . GLY A 1 86 ? -13.584 0.618 8.149 1.00 94.81 86 GLY A N 1
ATOM 671 C CA . GLY A 1 86 ? -14.481 -0.155 7.291 1.00 94.81 86 GLY A CA 1
ATOM 672 C C . GLY A 1 86 ? -15.868 -0.365 7.904 1.00 94.81 86 GLY A C 1
ATOM 673 O O . GLY A 1 86 ? -16.868 -0.379 7.187 1.00 94.81 86 GLY A O 1
ATOM 674 N N . VAL A 1 87 ? -15.948 -0.489 9.232 1.00 96.88 87 VAL A N 1
ATOM 675 C CA . VAL A 1 87 ? -17.214 -0.685 9.952 1.00 96.88 87 VAL A CA 1
ATOM 676 C C . VAL A 1 87 ? -17.911 0.639 10.261 1.00 96.88 87 VAL A C 1
ATOM 678 O O . VAL A 1 87 ? -19.098 0.789 9.984 1.00 96.88 87 VAL A O 1
ATOM 681 N N . GLY A 1 88 ? -17.200 1.586 10.873 1.00 96.56 88 GLY A N 1
ATOM 682 C CA . GLY A 1 88 ? -17.776 2.812 11.430 1.00 96.56 88 GLY A CA 1
ATOM 683 C C . GLY A 1 88 ? -17.596 4.060 10.576 1.00 96.56 88 GLY A C 1
ATOM 684 O O . GLY A 1 88 ? -18.053 5.126 10.993 1.00 96.56 88 GLY A O 1
ATOM 685 N N . GLY A 1 89 ? -16.932 3.963 9.421 1.00 95.94 89 GLY A N 1
ATOM 686 C CA . GLY A 1 89 ? -16.531 5.126 8.633 1.00 95.94 89 GLY A CA 1
ATOM 687 C C . GLY A 1 89 ? -15.572 6.033 9.408 1.00 95.94 89 GLY A C 1
ATOM 688 O O . GLY A 1 89 ? -14.846 5.595 10.300 1.00 95.94 89 GLY A O 1
ATOM 689 N N . GLY A 1 90 ? -15.601 7.326 9.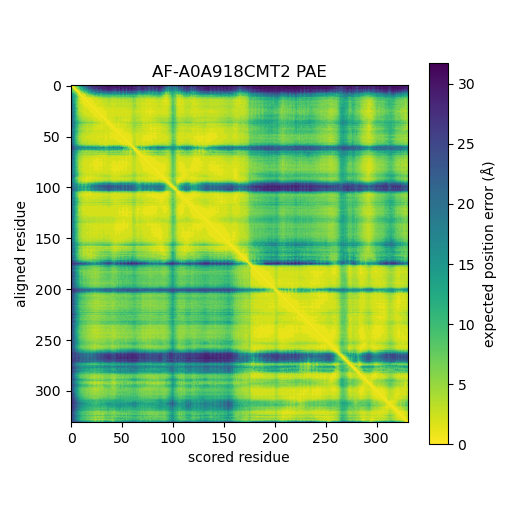095 1.00 95.88 90 GLY A N 1
ATOM 690 C CA . GLY A 1 90 ? -14.811 8.337 9.781 1.00 95.88 90 GLY A CA 1
ATOM 691 C C . GLY A 1 90 ? -13.397 8.472 9.225 1.00 95.88 90 GLY A C 1
ATOM 692 O O . GLY A 1 90 ? -13.215 8.461 8.012 1.00 95.88 90 GLY A O 1
ATOM 693 N N . ARG A 1 91 ? -12.398 8.686 10.082 1.00 95.00 91 ARG A N 1
ATOM 694 C CA . ARG A 1 91 ? -11.017 8.961 9.652 1.00 95.00 91 ARG A CA 1
ATOM 695 C C . ARG A 1 91 ? -9.979 8.556 10.691 1.00 95.00 91 ARG A C 1
ATOM 697 O O . ARG A 1 91 ? -10.284 8.475 11.884 1.00 95.00 91 ARG A O 1
ATOM 704 N N . TRP A 1 92 ? -8.742 8.395 10.239 1.00 95.31 92 TRP A N 1
ATOM 705 C CA . TRP A 1 92 ? -7.584 8.481 11.122 1.00 95.31 92 TRP A CA 1
ATOM 706 C C . TRP A 1 92 ? -7.443 9.899 11.683 1.00 95.31 92 TRP A C 1
ATOM 708 O O . TRP A 1 92 ? -7.781 10.887 11.030 1.00 95.31 92 TRP A O 1
ATOM 718 N N . ASP A 1 93 ? -6.971 9.988 12.917 1.00 93.44 93 ASP A N 1
ATOM 719 C CA . ASP A 1 93 ? -6.689 11.236 13.616 1.00 93.44 93 ASP A CA 1
ATOM 720 C C . ASP A 1 93 ? -5.511 11.010 14.582 1.00 93.44 93 ASP A C 1
ATOM 722 O O . ASP A 1 93 ? -5.129 9.869 14.866 1.00 93.44 93 ASP A O 1
ATOM 726 N N . TRP A 1 94 ? -4.937 12.089 15.100 1.00 91.69 94 TRP A N 1
ATOM 727 C CA . TRP A 1 94 ? -3.807 12.048 16.017 1.00 91.69 94 TRP A CA 1
ATOM 728 C C . TRP A 1 94 ? -4.221 12.608 17.371 1.00 91.69 94 TRP A C 1
ATOM 730 O O . TRP A 1 94 ? -4.607 13.769 17.495 1.00 91.69 94 TRP A O 1
ATOM 740 N N . GLU A 1 95 ? -4.161 11.782 18.416 1.00 88.81 95 GLU A N 1
ATOM 741 C CA . GLU A 1 95 ? -4.429 12.229 19.781 1.00 88.81 95 GLU A CA 1
ATOM 742 C C . GLU A 1 95 ? -3.116 12.666 20.454 1.00 88.81 95 GLU A C 1
ATOM 744 O O . GLU A 1 95 ? -2.284 11.806 20.766 1.00 88.81 95 GLU A O 1
ATOM 749 N N . PRO A 1 96 ? -2.907 13.966 20.739 1.00 82.12 96 PRO A N 1
ATOM 750 C CA . PRO A 1 96 ? -1.678 14.432 21.376 1.00 82.12 96 PRO A CA 1
ATOM 751 C C . PRO A 1 96 ? -1.605 13.946 22.828 1.00 82.12 96 PRO A C 1
ATOM 753 O O . PRO A 1 96 ? -2.577 14.095 23.581 1.00 82.12 96 PRO A O 1
ATOM 756 N N . ARG A 1 97 ? -0.450 13.451 23.301 1.00 72.44 97 ARG A N 1
ATOM 757 C CA . ARG A 1 97 ? -0.256 13.318 24.753 1.00 72.44 97 ARG A CA 1
ATOM 758 C C . ARG A 1 97 ? 0.039 14.690 25.329 1.00 72.44 97 ARG A C 1
ATOM 760 O O . ARG A 1 97 ? 0.973 15.377 24.933 1.00 72.44 97 ARG A O 1
ATOM 767 N N . LYS A 1 98 ? -0.700 15.054 26.373 1.00 63.16 98 LYS A N 1
ATOM 768 C CA . LYS A 1 98 ? -0.383 16.222 27.200 1.00 63.16 98 LYS A CA 1
ATOM 769 C C . LYS A 1 98 ? 0.790 15.899 28.131 1.00 63.16 98 LYS A C 1
ATOM 771 O O . LYS A 1 98 ? 0.606 15.740 29.334 1.00 63.16 98 LYS A O 1
ATOM 776 N N . VAL A 1 99 ? 1.994 15.771 27.579 1.00 59.78 99 VAL A N 1
ATOM 777 C CA . VAL A 1 99 ? 3.242 15.726 28.352 1.00 59.78 99 VAL A CA 1
ATOM 778 C C . VAL A 1 99 ? 4.041 16.978 28.012 1.00 59.78 99 VAL A C 1
ATOM 780 O O . VAL A 1 99 ? 4.304 17.270 26.850 1.00 59.78 99 VAL A O 1
ATOM 783 N N . ARG A 1 100 ? 4.406 17.756 29.035 1.00 48.22 100 ARG A N 1
ATOM 784 C CA . ARG A 1 100 ? 5.135 19.018 28.860 1.00 48.22 100 ARG A CA 1
ATOM 785 C C . ARG A 1 100 ? 6.464 18.754 28.139 1.00 48.22 100 ARG A C 1
ATOM 787 O O . ARG A 1 100 ? 7.315 18.063 28.685 1.00 48.22 100 ARG A O 1
ATOM 794 N N . GLY A 1 101 ? 6.635 19.329 26.946 1.00 48.44 101 GLY A N 1
ATOM 795 C CA . GLY A 1 101 ? 7.868 19.227 26.154 1.00 48.44 101 GLY A CA 1
ATOM 796 C C . GLY A 1 101 ? 7.987 17.985 25.262 1.00 48.44 101 GLY A C 1
ATOM 797 O O . GLY A 1 101 ? 9.069 17.742 24.744 1.00 48.44 101 GLY A O 1
ATOM 798 N N . SER A 1 102 ? 6.914 17.208 25.075 1.00 51.81 102 SER A N 1
ATOM 799 C CA . SER A 1 102 ? 6.890 16.070 24.150 1.00 51.81 102 SER A CA 1
ATOM 800 C C . SER A 1 102 ? 5.777 16.248 23.118 1.00 51.81 102 SER A C 1
ATOM 802 O O . SER A 1 102 ? 4.635 16.498 23.491 1.00 51.81 102 SER A O 1
ATOM 804 N N . SER A 1 103 ? 6.105 16.097 21.833 1.00 51.84 103 SER A N 1
ATOM 805 C CA . SER A 1 103 ? 5.149 16.038 20.716 1.00 51.84 103 SER A CA 1
ATOM 806 C C . SER A 1 103 ? 4.546 14.641 20.520 1.00 51.84 103 SER A C 1
ATOM 808 O O . SER A 1 103 ? 3.861 14.399 19.532 1.00 51.84 103 SER A O 1
ATOM 810 N N . THR A 1 104 ? 4.783 13.704 21.447 1.00 66.69 104 THR A N 1
ATOM 811 C CA . THR A 1 104 ? 4.315 12.322 21.296 1.00 66.69 104 THR A CA 1
ATOM 812 C C . THR A 1 104 ? 2.793 12.262 21.392 1.00 66.69 104 THR A C 1
ATOM 814 O O . THR A 1 104 ? 2.203 12.499 22.444 1.00 66.69 104 THR A O 1
ATOM 817 N N . GLY A 1 105 ? 2.130 11.967 20.281 1.00 78.88 105 GLY A N 1
ATOM 818 C CA . GLY A 1 105 ? 0.728 11.571 20.270 1.00 78.88 105 GLY A CA 1
ATOM 819 C C . GLY A 1 105 ? 0.593 10.091 19.965 1.00 78.88 105 GLY A C 1
ATOM 820 O O . GLY A 1 105 ? 1.541 9.320 20.110 1.00 78.88 105 GLY A O 1
ATOM 821 N N . ARG A 1 106 ? -0.612 9.683 19.597 1.00 89.31 106 ARG A N 1
ATOM 822 C CA . ARG A 1 106 ? -0.882 8.333 19.116 1.00 89.31 106 ARG A CA 1
ATOM 823 C C . ARG A 1 106 ? -1.977 8.372 18.060 1.00 89.31 106 ARG A C 1
ATOM 825 O O . ARG A 1 106 ? -2.901 9.182 18.193 1.00 89.31 106 ARG A O 1
ATOM 832 N N . PRO A 1 107 ? -1.926 7.467 17.077 1.00 93.69 107 PRO A N 1
ATOM 833 C CA . PRO A 1 107 ? -2.982 7.365 16.094 1.00 93.69 107 PRO A CA 1
ATOM 834 C C . PRO A 1 107 ? -4.260 6.838 16.758 1.00 93.69 107 PRO A C 1
ATOM 836 O O . PRO A 1 107 ? -4.239 5.935 17.608 1.00 93.69 107 PRO A O 1
ATOM 839 N N . VAL A 1 108 ? -5.386 7.430 16.380 1.00 96.19 108 VAL A N 1
ATOM 840 C CA . VAL A 1 108 ? -6.732 7.024 16.788 1.00 96.19 108 VAL A CA 1
ATOM 841 C C . VAL A 1 108 ? -7.643 7.001 15.568 1.00 96.19 108 VAL A C 1
ATOM 843 O O . VAL A 1 108 ? -7.437 7.742 14.612 1.00 96.19 108 VAL A O 1
ATOM 846 N N . VAL A 1 109 ? -8.685 6.178 15.614 1.00 97.44 109 VAL A N 1
ATOM 847 C CA . VAL A 1 109 ? -9.768 6.221 14.632 1.00 97.44 109 VAL A CA 1
ATOM 848 C C . VAL A 1 109 ? -10.902 7.041 15.217 1.00 97.44 109 VAL A C 1
ATOM 850 O O . VAL A 1 109 ? -11.395 6.748 16.306 1.00 97.44 109 VAL A O 1
ATOM 853 N N . ARG A 1 110 ? -11.334 8.078 14.506 1.00 97.31 110 ARG A N 1
ATOM 854 C CA . ARG A 1 110 ? -12.579 8.784 14.812 1.00 97.31 110 ARG A CA 1
ATOM 855 C C . ARG A 1 110 ? -13.672 8.227 13.914 1.00 97.31 110 ARG A C 1
ATOM 857 O O . ARG A 1 110 ? -13.574 8.468 12.713 1.00 97.31 110 ARG A O 1
ATOM 864 N N . PRO A 1 111 ? -14.686 7.527 14.458 1.00 97.69 111 PRO A N 1
ATOM 865 C CA . PRO A 1 111 ? -15.815 7.045 13.668 1.00 97.69 111 PRO A CA 1
ATOM 866 C C . PRO A 1 111 ? -16.570 8.186 12.981 1.00 97.69 111 PRO A C 1
ATOM 868 O O . PRO A 1 111 ? -16.382 9.360 13.323 1.00 97.69 111 PRO A O 1
ATOM 871 N N . ASP A 1 112 ? -17.448 7.842 12.036 1.00 97.44 112 ASP A N 1
ATOM 872 C CA . ASP A 1 112 ? -18.309 8.814 11.362 1.00 97.44 112 ASP A CA 1
ATOM 873 C C . ASP A 1 112 ? -19.008 9.717 12.404 1.00 97.44 112 ASP A C 1
ATOM 875 O O . ASP A 1 112 ? -19.658 9.202 13.325 1.00 97.44 112 ASP A O 1
ATOM 879 N N . PRO A 1 113 ? -18.895 11.058 12.298 1.00 96.06 113 PRO A N 1
ATOM 880 C CA . PRO A 1 113 ? -19.499 11.984 13.254 1.00 96.06 113 PRO A CA 1
ATOM 881 C C . PRO A 1 113 ? -21.003 11.771 13.467 1.00 96.06 113 PRO A C 1
ATOM 883 O O . PRO A 1 113 ? -21.510 12.072 14.548 1.00 96.06 113 PRO A O 1
ATOM 886 N N . ALA A 1 114 ? -21.719 11.223 12.478 1.00 96.19 114 ALA A N 1
ATOM 887 C CA . ALA A 1 114 ? -23.139 10.895 12.589 1.00 96.19 114 ALA A CA 1
ATOM 888 C C . ALA A 1 114 ? -23.444 9.814 13.644 1.00 96.19 114 ALA A C 1
ATOM 890 O O . ALA A 1 114 ? -24.595 9.694 14.067 1.00 96.19 114 ALA A O 1
ATOM 891 N N . LEU A 1 115 ? -22.439 9.047 14.081 1.00 96.62 115 LEU A N 1
ATOM 892 C CA . LEU A 1 115 ? -22.557 8.060 15.157 1.00 96.62 115 LEU A CA 1
ATOM 893 C C . LEU A 1 115 ? -22.458 8.687 16.557 1.00 96.62 115 LEU A C 1
ATOM 895 O O . LEU A 1 115 ? -22.856 8.052 17.532 1.00 96.62 115 LEU A O 1
ATOM 899 N N . GLY A 1 116 ? -21.926 9.911 16.682 1.00 95.62 116 GLY A N 1
ATOM 900 C CA . GLY A 1 116 ? -21.763 10.594 17.973 1.00 95.62 116 GLY A CA 1
ATOM 901 C C . GLY A 1 116 ? -20.790 9.907 18.942 1.00 95.62 116 GLY A C 1
ATOM 902 O O . GLY A 1 116 ? -20.869 10.129 20.150 1.00 95.62 116 GLY A O 1
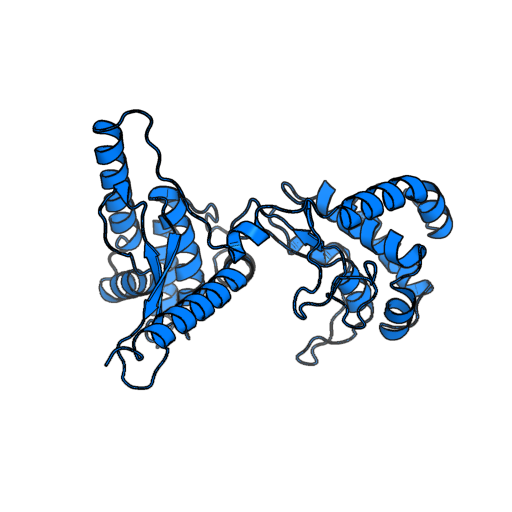ATOM 903 N N . LEU A 1 117 ? -19.895 9.056 18.432 1.00 96.75 117 LEU A N 1
ATOM 904 C CA . LEU A 1 117 ? -18.920 8.306 19.224 1.00 96.75 117 LEU A CA 1
ATOM 905 C C . LEU A 1 117 ? -17.608 9.084 19.406 1.00 96.75 117 LEU A C 1
ATOM 907 O O . LEU A 1 117 ? -17.241 9.939 18.598 1.00 96.75 117 LEU A O 1
ATOM 911 N N . GLY A 1 118 ? -16.891 8.774 20.488 1.00 95.31 118 GLY A N 1
ATOM 912 C CA . GLY A 1 118 ? -15.542 9.287 20.731 1.00 95.31 118 GLY A CA 1
ATOM 913 C C . GLY A 1 118 ? -14.475 8.603 19.861 1.00 95.31 118 GLY A C 1
ATOM 914 O O . GLY A 1 118 ? -14.761 7.598 19.212 1.00 95.31 118 GLY A O 1
ATOM 915 N N . PRO A 1 119 ? -13.233 9.126 19.853 1.00 96.44 119 PRO A N 1
ATOM 916 C CA . PRO A 1 119 ? -12.115 8.457 19.198 1.00 96.44 119 PRO A CA 1
ATOM 917 C C . PRO A 1 119 ? -11.835 7.098 19.849 1.00 96.44 119 PRO A C 1
ATOM 919 O O . PRO A 1 119 ? -11.818 6.972 21.075 1.00 96.44 119 PRO A O 1
ATOM 922 N N . VAL A 1 120 ? -11.548 6.106 19.018 1.00 97.50 120 VAL A N 1
ATOM 923 C CA . VAL A 1 120 ? -11.118 4.770 19.419 1.00 97.50 120 VAL A CA 1
ATOM 924 C C . VAL A 1 120 ? -9.606 4.690 19.240 1.00 97.50 120 VAL A C 1
ATOM 926 O O . VAL A 1 120 ? -9.091 4.961 18.160 1.00 97.50 120 VAL A O 1
ATOM 929 N N . SER A 1 121 ? -8.874 4.332 20.297 1.00 96.44 121 SER A N 1
ATOM 930 C CA . SER A 1 121 ? -7.418 4.153 20.230 1.00 96.44 121 SER A CA 1
ATOM 931 C C . SER A 1 121 ? -7.078 2.670 20.049 1.00 96.44 121 SER A C 1
ATOM 933 O O . SER A 1 121 ? -7.240 1.912 21.012 1.00 96.44 121 SER A O 1
ATOM 935 N N . PRO A 1 122 ? -6.550 2.247 18.880 1.00 97.50 122 PRO A N 1
ATOM 936 C CA . PRO A 1 122 ? -6.123 0.864 18.664 1.00 97.50 122 PRO A CA 1
ATOM 937 C C . PRO A 1 122 ? -5.118 0.393 19.723 1.00 97.50 122 PRO A C 1
ATOM 939 O O . PRO A 1 122 ? -5.273 -0.682 20.298 1.00 97.50 122 PRO A O 1
ATOM 942 N N . LEU A 1 123 ? -4.160 1.251 20.093 1.00 95.75 123 LEU A N 1
ATOM 943 C CA . LEU A 1 123 ? -3.191 0.963 21.154 1.00 95.75 123 LEU A CA 1
ATOM 944 C C . LEU A 1 123 ? -3.866 0.690 22.510 1.00 95.75 123 LEU A C 1
ATOM 946 O O . LEU A 1 123 ? -3.464 -0.216 23.239 1.00 95.75 123 LEU A O 1
ATOM 950 N N . ALA A 1 124 ? -4.901 1.460 22.866 1.00 95.31 124 ALA A N 1
ATOM 951 C CA . ALA A 1 124 ? -5.626 1.258 24.120 1.00 95.31 124 ALA A CA 1
ATOM 952 C C . ALA A 1 124 ? -6.431 -0.052 24.123 1.00 95.31 124 ALA A C 1
ATOM 954 O O . ALA A 1 124 ? -6.533 -0.696 25.170 1.00 95.31 124 ALA A O 1
ATOM 955 N N . LEU A 1 125 ? -6.970 -0.454 22.968 1.00 97.62 125 LEU A N 1
ATOM 956 C CA . LEU A 1 125 ? -7.666 -1.729 22.801 1.00 97.62 125 LEU A CA 1
ATOM 957 C C . LEU A 1 125 ? -6.705 -2.906 22.925 1.00 97.62 125 LEU A C 1
ATOM 959 O O . LEU A 1 125 ? -6.976 -3.807 23.714 1.00 97.62 125 LEU A O 1
ATOM 963 N N . ILE A 1 126 ? -5.5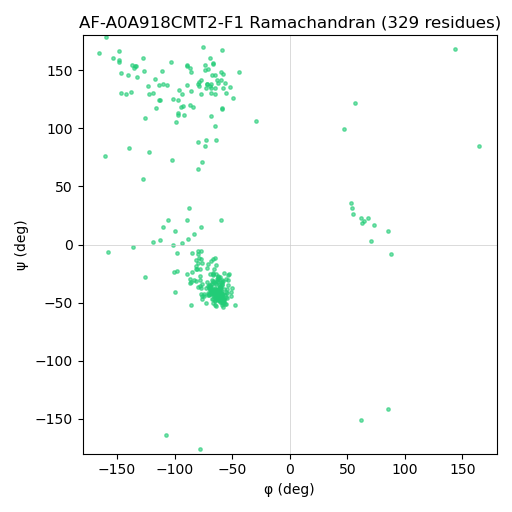51 -2.856 22.257 1.00 96.81 126 ILE A N 1
ATOM 964 C CA . ILE A 1 126 ? -4.505 -3.881 22.381 1.00 96.81 126 ILE A CA 1
ATOM 965 C C . ILE A 1 126 ? -4.043 -3.981 23.841 1.00 96.81 126 ILE A C 1
ATOM 967 O O . ILE A 1 126 ? -4.034 -5.066 24.416 1.00 96.81 126 ILE A O 1
ATOM 971 N N . ALA A 1 127 ? -3.784 -2.851 24.507 1.00 95.19 127 ALA A N 1
ATOM 972 C CA . ALA A 1 127 ? -3.435 -2.832 25.930 1.00 95.19 127 ALA A CA 1
ATOM 973 C C . ALA A 1 127 ? -4.547 -3.374 26.848 1.00 95.19 127 ALA A C 1
ATOM 975 O O . ALA A 1 127 ? -4.278 -3.879 27.941 1.00 95.19 127 ALA A O 1
ATOM 976 N N . ARG A 1 128 ? -5.822 -3.244 26.466 1.00 96.00 128 ARG A N 1
ATOM 977 C CA . ARG A 1 128 ? -6.948 -3.857 27.187 1.00 96.00 128 ARG A CA 1
ATOM 978 C C . ARG A 1 128 ? -6.996 -5.366 26.928 1.00 96.00 128 ARG A C 1
ATOM 980 O O . ARG A 1 128 ? -7.139 -6.115 27.895 1.00 96.00 128 ARG A O 1
ATOM 987 N N . ALA A 1 129 ? -6.822 -5.802 25.684 1.00 96.38 129 ALA A N 1
ATOM 988 C CA . ALA A 1 129 ? -6.802 -7.207 25.285 1.00 96.38 129 ALA A CA 1
ATOM 989 C C . ALA A 1 129 ? -5.694 -7.972 26.017 1.00 96.38 129 ALA A C 1
ATOM 991 O O . ALA A 1 129 ? -5.973 -8.950 26.703 1.00 96.38 129 ALA A O 1
ATOM 992 N N . THR A 1 130 ? -4.460 -7.466 26.005 1.00 93.25 130 THR A N 1
ATOM 993 C CA . THR A 1 130 ? -3.309 -8.135 26.636 1.00 93.25 130 THR A CA 1
ATOM 994 C C . THR A 1 130 ? -3.391 -8.202 28.159 1.00 93.25 130 THR A C 1
ATOM 996 O O . THR A 1 130 ? -2.907 -9.164 28.753 1.00 93.25 130 THR A O 1
ATOM 999 N N . ARG A 1 131 ? -4.026 -7.218 28.812 1.00 92.69 131 ARG A N 1
ATOM 1000 C CA . ARG A 1 131 ? -4.240 -7.225 30.271 1.00 92.69 131 ARG A CA 1
ATOM 1001 C C . ARG A 1 131 ? -5.372 -8.146 30.706 1.00 92.69 131 ARG A C 1
ATOM 1003 O O . ARG A 1 131 ? -5.254 -8.802 31.733 1.00 92.69 131 ARG A O 1
ATOM 1010 N N . THR A 1 132 ? -6.485 -8.141 29.976 1.00 94.50 132 THR A N 1
ATOM 1011 C CA . THR A 1 132 ? -7.687 -8.900 30.362 1.00 94.50 132 THR A CA 1
ATOM 1012 C C . THR A 1 132 ? -7.660 -10.336 29.850 1.00 94.50 132 THR A C 1
ATOM 1014 O O . THR A 1 132 ? -8.203 -11.219 30.506 1.00 94.50 132 THR A O 1
ATOM 1017 N N . ARG A 1 133 ? -6.992 -10.565 28.713 1.00 94.12 133 ARG A N 1
ATOM 1018 C CA . ARG A 1 133 ? -6.757 -11.866 28.074 1.00 94.12 133 ARG A CA 1
ATOM 1019 C C . ARG A 1 133 ? -8.032 -12.678 27.852 1.00 94.12 133 ARG A C 1
ATOM 1021 O O . ARG A 1 133 ? -8.020 -13.898 27.982 1.00 94.12 133 ARG A O 1
ATOM 1028 N N . THR A 1 134 ? -9.134 -12.000 27.539 1.00 95.88 134 THR A N 1
ATOM 1029 C CA . THR A 1 134 ? -10.431 -12.651 27.308 1.00 95.88 134 THR A CA 1
ATOM 1030 C C . THR A 1 134 ? -10.562 -13.243 25.908 1.00 95.88 134 THR A C 1
ATOM 1032 O O . THR A 1 134 ? -11.418 -14.105 25.725 1.00 95.88 134 THR A O 1
ATOM 1035 N N . GLY A 1 135 ? -9.761 -12.780 24.939 1.00 95.88 135 GLY A N 1
ATOM 1036 C CA . GLY A 1 135 ? -9.890 -13.158 23.529 1.00 95.88 135 GLY A CA 1
ATOM 1037 C C . GLY A 1 135 ? -11.103 -12.525 22.841 1.00 95.88 135 GLY A C 1
ATOM 1038 O O . GLY A 1 135 ? -11.559 -13.035 21.826 1.00 95.88 135 GLY A O 1
ATOM 1039 N N . ARG A 1 136 ? -11.685 -11.473 23.432 1.00 97.19 136 ARG A N 1
ATOM 1040 C CA . ARG A 1 136 ? -12.921 -10.834 22.949 1.00 97.19 136 ARG A CA 1
ATOM 1041 C C . ARG A 1 136 ? -12.883 -9.311 22.942 1.00 97.19 136 ARG A C 1
ATOM 1043 O O . ARG A 1 136 ? -13.848 -8.671 22.554 1.00 97.19 136 ARG A O 1
ATOM 1050 N N . VAL A 1 137 ? -11.797 -8.693 23.396 1.00 98.31 137 VAL A N 1
ATOM 1051 C CA . VAL A 1 137 ? -11.730 -7.235 23.529 1.00 98.31 137 VAL A CA 1
ATOM 1052 C C . VAL A 1 137 ? -11.897 -6.511 22.192 1.00 98.31 137 VAL A C 1
ATOM 1054 O O . VAL A 1 137 ? -12.530 -5.451 22.174 1.00 98.31 137 VAL A O 1
ATOM 1057 N N . LEU A 1 138 ? -11.313 -7.038 21.115 1.00 98.25 138 LEU A N 1
ATOM 1058 C CA . LEU A 1 138 ? -11.391 -6.448 19.779 1.00 98.25 138 LEU A CA 1
ATOM 1059 C C . LEU A 1 138 ? -12.757 -6.707 19.139 1.00 98.25 138 LEU A C 1
ATOM 1061 O O . LEU A 1 138 ? -13.359 -5.790 18.581 1.00 98.25 138 LEU A O 1
ATOM 1065 N N . THR A 1 139 ? -13.263 -7.935 19.258 1.00 98.06 139 THR A N 1
ATOM 1066 C CA . THR A 1 139 ? -14.563 -8.326 18.700 1.00 98.06 139 THR A CA 1
ATOM 1067 C C . THR A 1 139 ? -15.719 -7.615 19.402 1.00 98.06 139 THR A C 1
ATOM 1069 O O . THR A 1 139 ? -16.603 -7.102 18.719 1.00 98.06 139 THR A O 1
ATOM 1072 N N . ASP A 1 140 ? -15.680 -7.479 20.731 1.00 98.25 140 ASP A N 1
ATOM 1073 C CA . ASP A 1 140 ? -16.686 -6.741 21.507 1.00 98.25 140 ASP A CA 1
ATOM 1074 C C . ASP A 1 140 ? -16.712 -5.247 21.129 1.00 98.25 140 ASP A C 1
ATOM 1076 O O . ASP A 1 140 ? -17.783 -4.645 21.028 1.00 98.25 140 ASP A O 1
ATOM 1080 N N . GLU A 1 141 ? -15.545 -4.636 20.891 1.00 98.31 141 GLU A N 1
ATOM 1081 C CA . GLU A 1 141 ? -15.465 -3.230 20.475 1.00 98.31 141 GLU A CA 1
ATOM 1082 C C . GLU A 1 141 ? -16.102 -3.017 19.096 1.00 98.31 141 GLU A C 1
ATOM 1084 O O . GLU A 1 141 ? -16.899 -2.095 18.905 1.00 98.31 141 GLU A O 1
ATOM 1089 N N . VAL A 1 142 ? -15.793 -3.892 18.136 1.00 97.88 142 VAL A N 1
ATOM 1090 C CA . VAL A 1 142 ? -16.359 -3.795 16.787 1.00 97.88 142 VAL A CA 1
ATOM 1091 C C . VAL A 1 142 ? -17.843 -4.142 16.761 1.00 97.88 142 VAL A C 1
ATOM 1093 O O . VAL A 1 142 ? -18.587 -3.473 16.045 1.00 97.88 142 VAL A O 1
ATOM 1096 N N . ALA A 1 143 ? -18.308 -5.084 17.582 1.00 98.00 143 ALA A N 1
ATOM 1097 C CA . ALA A 1 143 ? -19.737 -5.340 17.756 1.00 98.00 143 ALA A CA 1
ATOM 1098 C C . ALA A 1 143 ? -20.471 -4.089 18.276 1.00 98.00 143 ALA A C 1
ATOM 1100 O O . ALA A 1 143 ? -21.496 -3.692 17.725 1.00 98.00 143 ALA A O 1
ATOM 1101 N N . GLY A 1 144 ? -19.901 -3.391 19.265 1.00 98.00 144 GLY A N 1
ATOM 1102 C CA . GLY A 1 144 ? -20.460 -2.130 19.763 1.00 98.00 144 GLY A CA 1
ATOM 1103 C C . GLY A 1 144 ? -20.541 -1.032 18.693 1.00 98.00 144 GLY A C 1
ATOM 1104 O O . GLY A 1 144 ? -21.515 -0.271 18.647 1.00 98.00 144 GLY A O 1
ATOM 1105 N N . LEU A 1 145 ? -19.547 -0.966 17.802 1.00 98.06 145 LEU A N 1
ATOM 1106 C CA . LEU A 1 145 ? -19.545 -0.050 16.660 1.00 98.06 145 LEU A CA 1
ATOM 1107 C C . LEU A 1 145 ? -20.596 -0.440 15.606 1.00 98.06 145 LEU A C 1
ATOM 1109 O O . LEU A 1 145 ? -21.326 0.429 15.130 1.00 98.06 145 LEU A O 1
ATOM 1113 N N . GLN A 1 146 ? -20.727 -1.731 15.287 1.00 98.12 146 GLN A N 1
ATOM 1114 C CA . GLN A 1 146 ? -21.763 -2.256 14.388 1.00 98.12 146 GLN A CA 1
ATOM 1115 C C . GLN A 1 146 ? -23.169 -1.942 14.906 1.00 98.12 146 GLN A C 1
ATOM 1117 O O . GLN A 1 146 ? -24.012 -1.469 14.143 1.00 98.12 146 GLN A O 1
ATOM 1122 N N . ASP A 1 147 ? -23.405 -2.103 16.207 1.00 98.19 147 ASP A N 1
ATOM 1123 C CA . ASP A 1 147 ? -24.675 -1.750 16.839 1.00 98.19 147 ASP A CA 1
ATOM 1124 C C . ASP A 1 147 ? -24.980 -0.249 16.720 1.00 98.19 147 ASP A C 1
ATOM 1126 O O . ASP A 1 147 ? -26.130 0.153 16.525 1.00 98.19 147 ASP A O 1
ATOM 1130 N N . ALA A 1 148 ? -23.964 0.613 16.837 1.00 98.00 148 ALA A N 1
ATOM 1131 C CA . ALA A 1 148 ? -24.136 2.052 16.649 1.00 98.00 148 ALA A CA 1
ATOM 1132 C C . ALA A 1 148 ? -24.512 2.397 15.200 1.00 98.00 148 ALA A C 1
ATOM 1134 O O . ALA A 1 148 ? -25.410 3.215 14.980 1.00 98.00 148 ALA A O 1
ATOM 1135 N N . VAL A 1 149 ? -23.876 1.740 14.227 1.00 97.75 149 VAL A N 1
ATOM 1136 C CA . VAL A 1 149 ? -24.205 1.867 12.800 1.00 97.75 149 VAL A CA 1
ATOM 1137 C C . VAL A 1 149 ? -25.634 1.406 12.530 1.00 97.75 149 VAL A C 1
ATOM 1139 O O . VAL A 1 149 ? -26.399 2.153 11.919 1.00 97.75 149 VAL A O 1
ATOM 1142 N N . ALA A 1 150 ? -26.031 0.239 13.040 1.00 97.38 150 ALA A N 1
ATOM 1143 C CA . ALA A 1 150 ? -27.380 -0.295 12.877 1.00 97.38 150 ALA A CA 1
ATOM 1144 C C . ALA A 1 150 ? -28.442 0.663 13.443 1.00 97.38 150 ALA A C 1
ATOM 1146 O O . ALA A 1 150 ? -29.369 1.050 12.731 1.00 97.38 150 ALA A O 1
ATOM 1147 N N . ARG A 1 151 ? -28.250 1.165 14.674 1.00 97.38 151 ARG A N 1
ATOM 1148 C CA . ARG A 1 151 ? -29.145 2.171 15.278 1.00 97.38 151 ARG A CA 1
ATOM 1149 C C . ARG A 1 151 ? -29.260 3.440 14.434 1.00 97.38 151 ARG A C 1
ATOM 1151 O O . ARG A 1 151 ? -30.333 4.037 14.346 1.00 97.38 151 ARG A O 1
ATOM 1158 N N . ARG A 1 152 ? -28.165 3.888 13.812 1.00 97.25 152 ARG A N 1
ATOM 1159 C CA . ARG A 1 152 ? -28.192 5.066 12.936 1.00 97.25 152 ARG A CA 1
ATOM 1160 C C . ARG A 1 152 ? -28.959 4.791 11.641 1.00 97.25 152 ARG A C 1
ATOM 1162 O O . ARG A 1 152 ? -29.701 5.661 11.188 1.00 97.25 152 ARG A O 1
ATOM 1169 N N . GLN A 1 153 ? -28.824 3.594 11.077 1.00 96.94 153 GLN A N 1
ATOM 1170 C CA . GLN A 1 153 ? -29.553 3.166 9.880 1.00 96.94 153 GLN A CA 1
ATOM 1171 C C . GLN A 1 153 ? -31.057 3.016 10.122 1.00 96.94 153 GLN A C 1
ATOM 1173 O O . GLN A 1 153 ? -31.845 3.353 9.242 1.00 96.94 153 GLN A O 1
ATOM 1178 N N . GLU A 1 154 ? -31.468 2.590 11.316 1.00 96.81 154 GLU A N 1
ATOM 1179 C CA . GLU A 1 154 ? -32.881 2.573 11.716 1.00 96.81 154 GLU A CA 1
ATOM 1180 C C . GLU A 1 154 ? -33.493 3.983 11.721 1.00 96.81 154 GLU A C 1
ATOM 1182 O O . GLU A 1 154 ? -34.633 4.175 11.301 1.00 96.81 154 GLU A O 1
ATOM 1187 N N . GLN A 1 155 ? -32.728 4.990 12.156 1.00 95.88 155 GLN A N 1
ATOM 1188 C CA . GLN A 1 155 ? -33.168 6.391 12.184 1.00 95.88 155 GLN A CA 1
ATOM 1189 C C . GLN A 1 155 ? -33.124 7.069 10.809 1.00 95.88 155 GLN A C 1
ATOM 1191 O O . GLN A 1 155 ? -33.851 8.033 10.570 1.00 95.88 155 GLN A O 1
ATOM 1196 N N . ALA A 1 156 ? -32.247 6.604 9.922 1.00 95.69 156 ALA A N 1
ATOM 1197 C CA . ALA A 1 156 ? -32.054 7.148 8.586 1.00 95.69 156 ALA A CA 1
ATOM 1198 C C . ALA A 1 156 ? -31.842 6.005 7.575 1.00 95.69 156 ALA A C 1
ATOM 1200 O O . ALA A 1 156 ? -30.696 5.689 7.236 1.00 95.69 156 ALA A O 1
ATOM 1201 N N . PRO A 1 157 ? -32.930 5.387 7.072 1.00 93.75 157 PRO A N 1
ATOM 1202 C CA . PRO A 1 157 ? -32.833 4.307 6.098 1.00 93.75 157 PRO A CA 1
ATOM 1203 C C . PRO A 1 157 ? -32.024 4.723 4.866 1.00 93.75 157 PRO A C 1
ATOM 1205 O O . PRO A 1 157 ? -32.256 5.780 4.281 1.00 93.75 157 PRO A O 1
ATOM 1208 N N . GLY A 1 158 ? -31.061 3.889 4.474 1.00 91.00 158 GLY A N 1
ATOM 1209 C CA . GLY A 1 158 ? -30.148 4.163 3.359 1.00 91.00 158 GLY A CA 1
ATOM 1210 C C . GLY A 1 158 ? -28.882 4.939 3.738 1.00 91.00 158 GLY A C 1
ATOM 1211 O O . GLY A 1 158 ? -27.973 5.025 2.912 1.00 91.00 158 GLY A O 1
ATOM 1212 N N . TRP A 1 159 ? -28.770 5.446 4.971 1.00 96.62 159 TRP A N 1
ATOM 1213 C CA . TRP A 1 159 ? -27.507 5.986 5.471 1.00 96.62 159 TRP A CA 1
ATOM 1214 C C . TRP A 1 159 ? -26.438 4.887 5.547 1.00 96.62 159 TRP A C 1
ATOM 1216 O O . TRP A 1 159 ? -26.704 3.740 5.921 1.00 96.62 159 TRP A O 1
ATOM 1226 N N . LYS A 1 160 ? -25.206 5.247 5.197 1.00 95.38 160 LYS A N 1
ATOM 1227 C CA . LYS A 1 160 ? -24.023 4.404 5.348 1.00 95.38 160 LYS A CA 1
ATOM 1228 C C . LYS A 1 160 ? -22.913 5.240 5.983 1.00 95.38 160 LYS A C 1
ATOM 1230 O O . LYS A 1 160 ? -22.836 6.427 5.656 1.00 95.38 160 LYS A O 1
ATOM 1235 N N . PRO A 1 161 ? -22.072 4.644 6.843 1.00 95.44 161 PRO A N 1
ATOM 1236 C CA . PRO A 1 161 ? -20.880 5.315 7.334 1.00 95.44 161 PRO A CA 1
ATOM 1237 C C . PRO A 1 161 ? -20.004 5.775 6.168 1.00 95.44 161 PRO A C 1
ATOM 1239 O O . PRO A 1 161 ? -19.849 5.050 5.182 1.00 95.44 161 PRO A O 1
ATOM 1242 N N . VAL A 1 162 ? -19.442 6.975 6.278 1.00 94.00 162 VAL A N 1
ATOM 1243 C CA . VAL A 1 162 ? -18.566 7.552 5.256 1.00 94.00 162 VAL A CA 1
ATOM 1244 C C . VAL A 1 162 ? -17.156 7.669 5.805 1.00 94.00 162 VAL A C 1
ATOM 1246 O O . VAL A 1 162 ? -16.932 8.302 6.834 1.00 94.00 162 VAL A O 1
ATOM 1249 N N . THR A 1 163 ? -16.195 7.082 5.097 1.00 92.31 163 THR A N 1
ATOM 1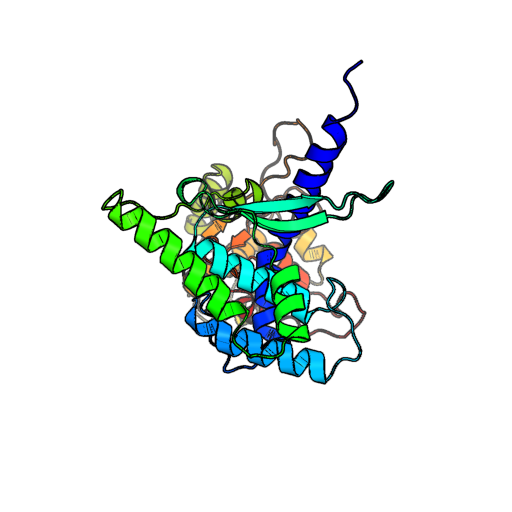250 C CA . THR A 1 163 ? -14.770 7.243 5.394 1.00 92.31 163 THR A CA 1
ATOM 1251 C C . THR A 1 163 ? -14.234 8.491 4.699 1.00 92.31 163 THR A C 1
ATOM 1253 O O . THR A 1 163 ? -14.256 8.587 3.471 1.00 92.31 163 THR A O 1
ATOM 1256 N N . THR A 1 164 ? -13.725 9.437 5.480 1.00 89.88 164 THR A N 1
ATOM 1257 C CA . THR A 1 164 ? -13.006 10.613 4.992 1.00 89.88 164 THR A CA 1
ATOM 1258 C C . THR A 1 164 ? -11.517 10.319 5.009 1.00 89.88 164 THR A C 1
ATOM 1260 O O . THR A 1 164 ? -10.927 10.093 6.063 1.00 89.88 164 THR A O 1
ATOM 1263 N N . LEU A 1 165 ? -10.902 10.348 3.833 1.00 82.62 165 LEU A N 1
ATOM 1264 C CA . LEU A 1 165 ? -9.469 10.127 3.690 1.00 82.62 165 LEU A CA 1
ATOM 1265 C C . LEU A 1 165 ? -8.698 11.393 4.039 1.00 82.62 165 LEU A C 1
ATOM 1267 O O . LEU A 1 165 ? -9.070 12.489 3.617 1.00 82.62 165 LEU A O 1
ATOM 1271 N N . HIS A 1 166 ? -7.598 11.230 4.768 1.00 82.88 166 HIS A N 1
ATOM 1272 C CA . HIS A 1 166 ? -6.595 12.283 4.894 1.00 82.88 166 HIS A CA 1
ATOM 1273 C C . HIS A 1 166 ? -6.043 12.645 3.503 1.00 82.88 166 HIS A C 1
ATOM 1275 O O . HIS A 1 166 ? -5.958 11.746 2.662 1.00 82.88 166 HIS A O 1
ATOM 1281 N N . PRO A 1 167 ? -5.628 13.898 3.227 1.00 76.31 167 PRO A N 1
ATOM 1282 C CA . PRO A 1 167 ? -5.091 14.288 1.922 1.00 76.31 167 PRO A CA 1
ATOM 1283 C C . PRO A 1 167 ? -3.991 13.364 1.392 1.00 76.31 167 PRO A C 1
ATOM 1285 O O . PRO A 1 167 ? -3.987 13.048 0.208 1.00 76.31 167 PRO A O 1
ATOM 1288 N N . GLU A 1 168 ? -3.111 12.854 2.254 1.00 72.81 168 GLU A N 1
ATOM 1289 C CA . GLU A 1 168 ? -2.079 11.895 1.835 1.00 72.81 168 GLU A CA 1
ATOM 1290 C C . GLU A 1 168 ? -2.652 10.530 1.422 1.00 72.81 168 GLU A C 1
ATOM 1292 O O . GLU A 1 168 ? -2.231 9.977 0.402 1.00 72.81 168 GLU A O 1
ATOM 1297 N N . GLN A 1 169 ? -3.664 10.023 2.143 1.00 74.12 169 GLN A N 1
ATOM 1298 C CA . GLN A 1 169 ? -4.402 8.816 1.745 1.00 74.12 169 GLN A CA 1
ATOM 1299 C C . GLN A 1 169 ? -5.159 9.063 0.446 1.00 74.12 169 GLN A C 1
ATOM 1301 O O . GLN A 1 169 ? -5.065 8.267 -0.481 1.00 74.12 169 GLN A O 1
ATOM 1306 N N . ALA A 1 170 ? -5.888 10.176 0.351 1.00 74.12 170 ALA A N 1
ATOM 1307 C CA . ALA A 1 170 ? -6.650 10.548 -0.833 1.00 74.12 170 ALA A CA 1
ATOM 1308 C C . ALA A 1 170 ? -5.732 10.641 -2.053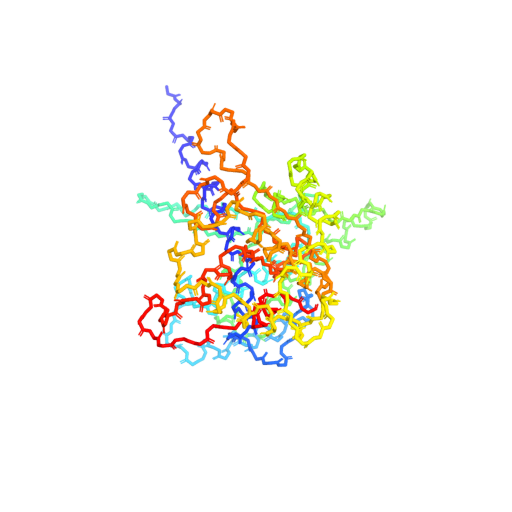 1.00 74.12 170 ALA A C 1
ATOM 1310 O O . ALA A 1 170 ? -5.994 9.987 -3.055 1.00 74.12 170 ALA A O 1
ATOM 1311 N N . ALA A 1 171 ? -4.601 11.337 -1.930 1.00 68.38 171 ALA A N 1
ATOM 1312 C CA . ALA A 1 171 ? -3.599 11.417 -2.979 1.00 68.38 171 ALA A CA 1
ATOM 1313 C C . ALA A 1 171 ? -3.070 10.030 -3.366 1.00 68.38 171 ALA A C 1
ATOM 1315 O O . ALA A 1 171 ? -2.679 9.819 -4.517 1.00 68.38 171 ALA A O 1
ATOM 1316 N N . HIS A 1 172 ? -2.957 9.089 -2.416 1.00 66.75 172 HIS A N 1
ATOM 1317 C CA . HIS A 1 172 ? -2.537 7.713 -2.705 1.00 66.75 172 HIS A CA 1
ATOM 1318 C C . HIS A 1 172 ? -3.618 6.972 -3.494 1.00 66.75 172 HIS A C 1
ATOM 1320 O O . HIS A 1 172 ? -3.283 6.272 -4.447 1.00 66.75 172 HIS A O 1
ATOM 1326 N N . ARG A 1 173 ? -4.896 7.195 -3.154 1.00 65.81 173 ARG A N 1
ATOM 1327 C CA . ARG A 1 173 ? -6.055 6.507 -3.737 1.00 65.81 173 ARG A CA 1
ATOM 1328 C C . ARG A 1 173 ? -6.530 7.058 -5.088 1.00 65.81 173 ARG A C 1
ATOM 1330 O O . ARG A 1 173 ? -7.037 6.310 -5.913 1.00 65.81 173 ARG A O 1
ATOM 1337 N N . THR A 1 174 ? -6.386 8.349 -5.359 1.00 60.69 174 THR A N 1
ATOM 1338 C CA . THR A 1 174 ? -6.955 8.987 -6.563 1.00 60.69 174 THR A CA 1
ATOM 1339 C C . THR A 1 174 ? -6.039 8.917 -7.785 1.00 60.69 174 THR A C 1
ATOM 1341 O O . THR A 1 174 ? -6.033 9.854 -8.572 1.00 60.69 174 THR A O 1
ATOM 1344 N N . GLY A 1 175 ? -5.226 7.864 -7.923 1.00 57.28 175 GLY A N 1
ATOM 1345 C CA . GLY A 1 175 ? -4.215 7.716 -8.976 1.00 57.28 175 GLY A CA 1
ATOM 1346 C C . GLY A 1 175 ? -4.532 8.419 -10.307 1.00 57.28 175 GLY A C 1
ATOM 1347 O O . GLY A 1 175 ? -5.360 7.944 -11.067 1.00 57.28 175 GLY A O 1
ATOM 1348 N N . ALA A 1 176 ? -3.819 9.528 -10.531 1.00 53.94 176 ALA A N 1
ATOM 1349 C CA . ALA A 1 176 ? -3.623 10.319 -11.750 1.00 53.94 176 ALA A CA 1
ATOM 1350 C C . ALA A 1 176 ? -4.823 10.917 -12.519 1.00 53.94 176 ALA A C 1
ATOM 1352 O O . ALA A 1 176 ? -5.565 10.234 -13.211 1.00 53.94 176 ALA A O 1
ATOM 1353 N N . GLU A 1 177 ? -4.769 12.248 -12.636 1.00 59.38 177 GLU A N 1
ATOM 1354 C CA . GLU A 1 177 ? -4.970 12.962 -13.906 1.00 59.38 177 GLU A CA 1
ATOM 1355 C C . GLU A 1 177 ? -3.782 13.914 -14.149 1.00 59.38 177 GLU A C 1
ATOM 1357 O O . GLU A 1 177 ? -3.950 15.126 -14.258 1.00 59.38 177 GLU A O 1
ATOM 1362 N N . HIS A 1 178 ? -2.539 13.406 -14.174 1.00 77.38 178 HIS A N 1
ATOM 1363 C CA . HIS A 1 178 ? -1.419 14.255 -14.599 1.00 77.38 178 HIS A CA 1
ATOM 1364 C C . HIS A 1 178 ? -1.321 14.240 -16.136 1.00 77.38 178 HIS A C 1
ATOM 1366 O O . HIS A 1 178 ? -1.078 13.170 -16.712 1.00 77.38 178 HIS A O 1
ATOM 1372 N N . PRO A 1 179 ? -1.471 15.387 -16.834 1.00 83.12 179 PRO A N 1
ATOM 1373 C CA . PRO A 1 179 ? -1.470 15.420 -18.299 1.00 83.12 179 PRO A CA 1
ATOM 1374 C C . PRO A 1 179 ? -0.177 14.879 -18.915 1.00 83.12 179 PRO A C 1
ATOM 1376 O O . PRO A 1 179 ? -0.192 14.290 -19.993 1.00 83.12 179 PRO A O 1
ATOM 1379 N N . GLU A 1 180 ? 0.950 15.062 -18.228 1.00 84.56 180 GLU A N 1
ATOM 1380 C CA . GLU A 1 180 ? 2.240 14.550 -18.686 1.00 84.56 180 GLU A CA 1
ATOM 1381 C C . GLU A 1 180 ? 2.329 13.025 -18.631 1.00 84.56 180 GLU A C 1
ATOM 1383 O O . GLU A 1 180 ? 2.783 12.419 -19.599 1.00 84.56 180 GLU A O 1
ATOM 1388 N N . LEU A 1 181 ? 1.818 12.405 -17.560 1.00 88.62 181 LEU A N 1
ATOM 1389 C CA . LEU A 1 181 ? 1.764 10.948 -17.453 1.00 88.62 181 LEU A CA 1
ATOM 1390 C C . LEU A 1 181 ? 0.917 10.368 -18.582 1.00 88.62 181 LEU A C 1
ATOM 1392 O O . LEU A 1 181 ? 1.326 9.401 -19.211 1.00 88.62 181 LEU A O 1
ATOM 1396 N N . THR A 1 182 ? -0.227 10.994 -18.871 1.00 89.31 182 THR A N 1
ATOM 1397 C CA . THR A 1 182 ? -1.115 10.564 -19.962 1.00 89.31 182 THR A CA 1
ATOM 1398 C C . THR A 1 182 ? -0.373 10.583 -21.300 1.00 89.31 182 THR A C 1
ATOM 1400 O O . THR A 1 182 ? -0.280 9.561 -21.970 1.00 89.31 182 THR A O 1
ATOM 1403 N N . ARG A 1 183 ? 0.274 11.709 -21.638 1.00 90.56 183 ARG A N 1
ATOM 1404 C CA . ARG A 1 183 ? 1.074 11.829 -22.870 1.00 90.56 183 ARG A CA 1
ATOM 1405 C C . ARG A 1 183 ? 2.237 10.839 -22.923 1.00 90.56 183 ARG A C 1
ATOM 1407 O O . ARG A 1 183 ? 2.588 10.369 -24.002 1.00 90.56 183 ARG A O 1
ATOM 1414 N N . TRP A 1 184 ? 2.879 10.577 -21.787 1.00 93.25 184 TRP A N 1
ATOM 1415 C CA . TRP A 1 184 ? 3.972 9.617 -21.704 1.00 93.25 184 TRP A CA 1
ATOM 1416 C C . TRP A 1 184 ? 3.470 8.192 -21.961 1.00 93.25 184 TRP A C 1
ATOM 1418 O O . TRP A 1 184 ? 4.055 7.507 -22.797 1.00 93.25 184 TRP A O 1
ATOM 1428 N N . LEU A 1 185 ? 2.365 7.781 -21.329 1.00 95.06 185 LEU A N 1
ATOM 1429 C CA . LEU A 1 185 ? 1.741 6.469 -21.533 1.00 95.06 185 LEU A CA 1
ATOM 1430 C C . LEU A 1 185 ? 1.312 6.260 -22.989 1.00 95.06 185 LEU A C 1
ATOM 1432 O O . LEU A 1 185 ? 1.652 5.225 -23.563 1.00 95.06 185 LEU A O 1
ATOM 1436 N N . ASP A 1 186 ? 0.647 7.248 -23.596 1.00 94.56 186 ASP A N 1
ATOM 1437 C CA . ASP A 1 186 ? 0.227 7.193 -25.003 1.00 94.56 186 ASP A CA 1
ATOM 1438 C C . ASP A 1 186 ? 1.437 6.986 -25.923 1.00 94.56 186 ASP A C 1
ATOM 1440 O O . ASP A 1 186 ? 1.474 6.057 -26.730 1.00 94.56 186 ASP A O 1
ATOM 1444 N N . ARG A 1 187 ? 2.494 7.784 -25.726 1.00 95.69 187 ARG A N 1
ATOM 1445 C CA . ARG A 1 187 ? 3.731 7.670 -26.505 1.00 95.69 187 ARG A CA 1
ATOM 1446 C C . ARG A 1 187 ? 4.408 6.309 -26.327 1.00 95.69 187 ARG A C 1
ATOM 1448 O O . ARG A 1 187 ? 4.901 5.745 -27.298 1.00 95.69 187 ARG A O 1
ATOM 1455 N N . ARG A 1 188 ? 4.481 5.781 -25.098 1.00 96.50 188 ARG A N 1
ATOM 1456 C CA . ARG A 1 188 ? 5.094 4.464 -24.849 1.00 96.50 188 ARG A CA 1
ATOM 1457 C C . ARG A 1 188 ? 4.299 3.344 -25.521 1.00 96.50 188 ARG A C 1
ATOM 1459 O O . ARG A 1 188 ? 4.908 2.458 -26.114 1.00 96.50 188 ARG A O 1
ATOM 1466 N N . ALA A 1 189 ? 2.968 3.415 -25.485 1.00 96.25 189 ALA A N 1
ATOM 1467 C CA . ALA A 1 189 ? 2.106 2.457 -26.168 1.00 96.25 189 ALA A CA 1
ATOM 1468 C C . ALA A 1 189 ? 2.288 2.502 -27.698 1.00 96.25 189 ALA A C 1
ATOM 1470 O O . ALA A 1 189 ? 2.372 1.450 -28.332 1.00 96.25 189 ALA A O 1
ATOM 1471 N N . GLU A 1 190 ? 2.403 3.697 -28.284 1.00 97.75 190 GLU A N 1
ATOM 1472 C CA . GLU A 1 190 ? 2.661 3.885 -29.719 1.00 97.75 190 GLU A CA 1
ATOM 1473 C C . GLU A 1 190 ? 4.043 3.364 -30.150 1.00 97.75 190 GLU A C 1
ATOM 1475 O O . GLU A 1 190 ? 4.173 2.726 -31.196 1.00 97.75 190 GLU A O 1
ATOM 1480 N N . GLU A 1 191 ? 5.083 3.609 -29.349 1.00 96.81 191 GLU A N 1
ATOM 1481 C CA . GLU A 1 191 ? 6.466 3.227 -29.665 1.00 96.81 191 GLU A CA 1
ATOM 1482 C C . GLU A 1 191 ? 6.794 1.758 -29.351 1.00 96.81 191 GLU A C 1
ATOM 1484 O O . GLU A 1 191 ? 7.825 1.249 -29.806 1.00 96.81 191 GLU A O 1
ATOM 1489 N N . PHE A 1 192 ? 5.936 1.057 -28.602 1.00 97.38 192 PHE A N 1
ATOM 1490 C CA . PHE A 1 192 ? 6.201 -0.301 -28.127 1.00 97.38 192 PHE A CA 1
ATOM 1491 C C . PHE A 1 192 ? 6.640 -1.286 -29.226 1.00 97.38 192 PHE A C 1
ATOM 1493 O O . PHE A 1 192 ? 7.621 -1.991 -28.998 1.00 97.38 192 PHE A O 1
ATOM 1500 N N . PRO A 1 193 ? 6.025 -1.342 -30.427 1.00 95.81 193 PRO A N 1
ATOM 1501 C CA . PRO A 1 193 ? 6.469 -2.272 -31.466 1.00 95.81 193 PRO A CA 1
ATOM 1502 C C . PRO A 1 193 ? 7.924 -2.059 -31.907 1.00 95.81 193 PRO A C 1
ATOM 1504 O O . PRO A 1 193 ? 8.626 -3.031 -32.179 1.00 95.81 193 PRO A O 1
ATOM 1507 N N . ALA A 1 194 ? 8.387 -0.807 -31.968 1.00 95.69 194 ALA A N 1
ATOM 1508 C CA . ALA A 1 194 ? 9.770 -0.487 -32.315 1.00 95.69 194 ALA A CA 1
ATOM 1509 C C . ALA A 1 194 ? 10.717 -0.799 -31.149 1.00 95.69 194 ALA A C 1
ATOM 1511 O O . ALA A 1 194 ? 11.764 -1.410 -31.354 1.00 95.69 194 ALA A O 1
ATOM 1512 N N . TRP A 1 195 ? 10.315 -0.457 -29.922 1.00 97.38 195 TRP A N 1
ATOM 1513 C CA . TRP A 1 195 ? 11.078 -0.787 -28.718 1.00 97.38 195 TRP A CA 1
ATOM 1514 C C . TRP A 1 195 ? 11.251 -2.303 -28.548 1.00 97.38 195 TRP A C 1
ATOM 1516 O O . TRP A 1 195 ? 12.349 -2.772 -28.277 1.00 97.38 195 TRP A O 1
ATOM 1526 N N . ALA A 1 196 ? 10.199 -3.087 -28.791 1.00 96.12 196 ALA A N 1
ATOM 1527 C CA . ALA A 1 196 ? 10.216 -4.547 -28.731 1.00 96.12 196 ALA A CA 1
ATOM 1528 C C . ALA A 1 196 ? 11.197 -5.169 -29.745 1.00 96.12 196 ALA A C 1
ATOM 1530 O O . ALA A 1 196 ? 11.832 -6.186 -29.452 1.00 96.12 196 ALA A O 1
ATOM 1531 N N . GLN A 1 197 ? 11.340 -4.558 -30.927 1.00 93.69 197 GLN A N 1
ATOM 1532 C CA . GLN A 1 197 ? 12.340 -4.956 -31.922 1.00 93.69 197 GLN A CA 1
ATOM 1533 C C . GLN A 1 197 ? 13.759 -4.586 -31.480 1.00 93.69 197 GLN A C 1
ATOM 1535 O O . GLN A 1 197 ? 14.659 -5.410 -31.617 1.00 93.69 197 GLN A O 1
ATOM 1540 N N . GLU A 1 198 ? 13.954 -3.380 -30.935 1.00 94.44 198 GLU A N 1
ATOM 1541 C CA . GLU A 1 198 ? 15.249 -2.928 -30.409 1.00 94.44 198 GLU A CA 1
ATOM 1542 C C . GLU A 1 198 ? 15.715 -3.788 -29.228 1.00 94.44 198 GLU A C 1
ATOM 1544 O O . GLU A 1 198 ? 16.886 -4.148 -29.159 1.00 94.44 198 GLU A O 1
ATOM 1549 N N . ALA A 1 199 ? 14.803 -4.131 -28.315 1.00 92.62 199 ALA A N 1
ATOM 1550 C CA . ALA A 1 199 ? 15.107 -4.889 -27.109 1.00 92.62 199 ALA A CA 1
ATOM 1551 C C . ALA A 1 199 ? 15.610 -6.304 -27.397 1.00 92.62 199 ALA A C 1
ATOM 1553 O O . ALA A 1 199 ? 16.331 -6.827 -26.565 1.00 92.62 199 ALA A O 1
ATOM 1554 N N . GLY A 1 200 ? 15.252 -6.897 -28.544 1.00 82.88 200 GLY A N 1
ATOM 1555 C CA . GLY A 1 200 ? 15.844 -8.130 -29.070 1.00 82.88 200 GLY A CA 1
ATOM 1556 C C . GLY A 1 200 ? 15.985 -9.282 -28.062 1.00 82.88 200 GLY A C 1
ATOM 1557 O O . GLY A 1 200 ? 16.958 -9.363 -27.328 1.00 82.88 200 GLY A O 1
ATOM 1558 N N . ALA A 1 201 ? 15.072 -10.255 -28.077 1.00 76.12 201 ALA A N 1
ATOM 1559 C CA . ALA A 1 201 ? 15.203 -11.466 -27.261 1.00 76.12 201 ALA A CA 1
ATOM 1560 C C . ALA A 1 201 ? 14.564 -12.680 -27.952 1.00 76.12 201 ALA A C 1
ATOM 1562 O O . ALA A 1 201 ? 13.694 -12.537 -28.814 1.00 76.12 201 ALA A O 1
ATOM 1563 N N . ALA A 1 202 ? 14.969 -13.893 -27.564 1.00 72.38 202 ALA A N 1
ATOM 1564 C CA . ALA A 1 202 ? 14.301 -15.118 -27.998 1.00 72.38 202 ALA A CA 1
ATOM 1565 C C . ALA A 1 202 ? 12.935 -15.246 -27.290 1.00 72.38 202 ALA A C 1
ATOM 1567 O O . ALA A 1 202 ? 12.844 -15.804 -26.201 1.00 72.38 202 ALA A O 1
ATOM 1568 N N . GLY A 1 203 ? 11.873 -14.695 -27.888 1.00 78.06 203 GLY A N 1
ATOM 1569 C CA . GLY A 1 203 ? 10.494 -14.826 -27.394 1.00 78.06 203 GLY A CA 1
ATOM 1570 C C . GLY A 1 203 ? 9.631 -13.570 -27.583 1.00 78.06 203 GLY A C 1
ATOM 1571 O O . GLY A 1 203 ? 10.152 -12.508 -27.922 1.00 78.06 203 GLY A O 1
ATOM 1572 N N . PRO A 1 204 ? 8.304 -13.668 -27.379 1.00 88.94 204 PRO A N 1
ATOM 1573 C CA . PRO A 1 204 ? 7.374 -12.554 -27.574 1.00 88.94 204 PRO A CA 1
ATOM 1574 C C . PRO A 1 204 ? 7.384 -11.574 -26.393 1.00 88.94 204 PRO A C 1
ATOM 1576 O O . PRO A 1 204 ? 7.356 -11.994 -25.243 1.00 88.94 204 PRO A O 1
ATOM 1579 N N . TRP A 1 205 ? 7.382 -10.266 -26.634 1.00 96.25 205 TRP A N 1
ATOM 1580 C CA . TRP A 1 205 ? 7.121 -9.271 -25.583 1.00 96.25 205 TRP A CA 1
ATOM 1581 C C . TRP A 1 205 ? 5.608 -9.181 -25.343 1.00 96.25 205 TRP A C 1
ATOM 1583 O O . TRP A 1 205 ? 4.902 -8.443 -26.026 1.00 96.25 205 TRP A O 1
ATOM 1593 N N . ASP A 1 206 ? 5.101 -10.020 -24.443 1.00 95.50 206 ASP A N 1
ATOM 1594 C CA . ASP A 1 206 ? 3.672 -10.296 -24.239 1.00 95.50 206 ASP A CA 1
ATOM 1595 C C . ASP A 1 206 ? 3.123 -9.794 -22.897 1.00 95.50 206 ASP A C 1
ATOM 1597 O O . ASP A 1 206 ? 1.942 -9.982 -22.607 1.00 95.50 206 ASP A O 1
ATOM 1601 N N . PHE A 1 207 ? 3.954 -9.106 -22.113 1.00 96.69 207 PHE A N 1
ATOM 1602 C CA . PHE A 1 207 ? 3.645 -8.618 -20.769 1.00 96.69 207 PHE A CA 1
ATOM 1603 C C . PHE A 1 207 ? 3.329 -9.721 -19.741 1.00 96.69 207 PHE A C 1
ATOM 1605 O O . PHE A 1 207 ? 2.673 -9.450 -18.738 1.00 96.69 207 PHE A O 1
ATOM 1612 N N . SER A 1 208 ? 3.794 -10.952 -19.970 1.00 95.81 208 SER A N 1
ATOM 1613 C CA . SER A 1 208 ? 3.764 -12.021 -18.964 1.00 95.81 208 SER A CA 1
ATOM 1614 C C . SER A 1 208 ? 4.813 -11.797 -17.859 1.00 95.81 208 SER A C 1
ATOM 1616 O O . SER A 1 208 ? 5.845 -11.173 -18.135 1.00 95.81 208 SER A O 1
ATOM 1618 N N . PRO A 1 209 ? 4.624 -12.322 -16.633 1.00 95.56 209 PRO A N 1
ATOM 1619 C CA . PRO A 1 209 ? 5.677 -12.347 -15.613 1.00 95.56 209 PRO A CA 1
ATOM 1620 C C . PRO A 1 209 ? 7.000 -12.936 -16.126 1.00 95.56 209 PRO A C 1
ATOM 1622 O O . PRO A 1 209 ? 8.060 -12.357 -15.914 1.00 95.56 209 PRO A O 1
ATOM 1625 N N . GLU A 1 210 ? 6.950 -14.012 -16.914 1.00 93.94 210 GLU A N 1
ATOM 1626 C CA . GLU A 1 210 ? 8.126 -14.682 -17.488 1.00 93.94 210 GLU A CA 1
ATOM 1627 C C . GLU A 1 210 ? 8.884 -13.800 -18.496 1.00 93.94 210 GLU A C 1
ATOM 1629 O O . GLU A 1 210 ? 10.062 -14.018 -18.791 1.00 93.94 210 GLU A O 1
ATOM 1634 N N . SER A 1 211 ? 8.229 -12.783 -19.060 1.00 96.19 211 SER A N 1
ATOM 1635 C CA . SER A 1 211 ? 8.895 -11.810 -19.925 1.00 96.19 211 SER A CA 1
ATOM 1636 C C . SER A 1 211 ? 9.845 -10.868 -19.177 1.00 96.19 211 SER A C 1
ATOM 1638 O O . SER A 1 211 ? 10.714 -10.270 -19.815 1.00 96.19 211 SER A O 1
ATOM 1640 N N . LEU A 1 212 ? 9.733 -10.773 -17.847 1.00 96.81 212 LEU A N 1
ATOM 1641 C CA . LEU A 1 212 ? 10.620 -9.958 -17.017 1.00 96.81 212 LEU A CA 1
ATOM 1642 C C . LEU A 1 212 ? 12.036 -10.531 -16.942 1.00 96.81 212 LEU A C 1
ATOM 1644 O O . LEU A 1 212 ? 12.985 -9.761 -17.046 1.00 96.81 212 LEU A O 1
ATOM 1648 N N . ASP A 1 213 ? 12.196 -11.855 -16.890 1.00 95.25 213 ASP A N 1
ATOM 1649 C CA . ASP A 1 213 ? 13.520 -12.499 -16.935 1.00 95.25 213 ASP A CA 1
ATOM 1650 C C . ASP A 1 213 ? 14.260 -12.180 -18.244 1.00 95.25 213 ASP A C 1
ATOM 1652 O O . ASP A 1 213 ? 15.477 -11.989 -18.280 1.00 95.25 213 ASP A O 1
ATOM 1656 N N . ARG A 1 214 ? 13.51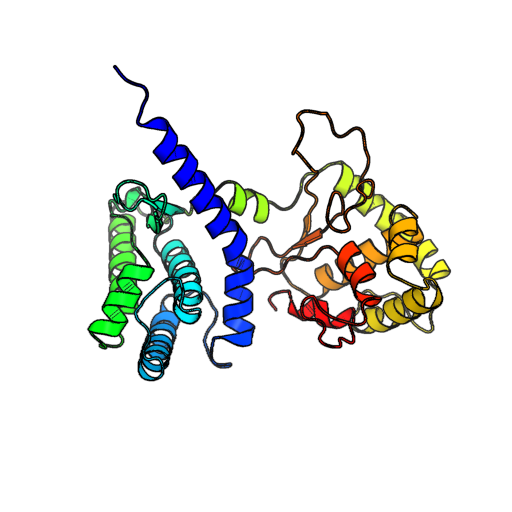2 -12.074 -19.349 1.00 95.69 214 ARG A N 1
ATOM 1657 C CA . ARG A 1 214 ? 14.070 -11.678 -20.649 1.00 95.69 214 ARG A CA 1
ATOM 1658 C C . ARG A 1 214 ? 14.467 -10.210 -20.665 1.00 95.69 214 ARG A C 1
ATOM 1660 O O . ARG A 1 214 ? 15.524 -9.884 -21.198 1.00 95.69 214 ARG A O 1
ATOM 1667 N N . LEU A 1 215 ? 13.643 -9.334 -20.090 1.00 97.12 215 LEU A N 1
ATOM 1668 C CA . LEU A 1 215 ? 13.993 -7.923 -19.950 1.00 97.12 215 LEU A CA 1
ATOM 1669 C C . LEU A 1 215 ? 15.237 -7.747 -19.072 1.00 97.12 215 LEU A C 1
ATOM 1671 O O . LEU A 1 215 ? 16.121 -6.974 -19.426 1.00 97.12 215 LEU A O 1
ATOM 1675 N N . GLU A 1 216 ? 15.336 -8.495 -17.975 1.00 96.06 216 GLU A N 1
ATOM 1676 C CA . GLU A 1 216 ? 16.505 -8.490 -17.100 1.00 96.06 216 GLU A CA 1
ATOM 1677 C C . GLU A 1 216 ? 17.782 -8.848 -17.872 1.00 96.06 216 GLU A C 1
ATOM 1679 O O . GLU A 1 216 ? 18.757 -8.097 -17.821 1.00 96.06 216 GLU A O 1
ATOM 1684 N N . ALA A 1 217 ? 17.766 -9.934 -18.652 1.00 95.44 217 ALA A N 1
ATOM 1685 C CA . ALA A 1 217 ? 18.916 -10.334 -19.464 1.00 95.44 217 ALA A CA 1
ATOM 1686 C C . ALA A 1 217 ? 19.343 -9.238 -20.459 1.00 95.44 217 ALA A C 1
ATOM 1688 O O . ALA A 1 217 ? 20.531 -8.945 -20.585 1.00 95.44 217 ALA A O 1
ATOM 1689 N N . VAL A 1 218 ? 18.379 -8.592 -21.125 1.00 96.88 218 VAL A N 1
ATOM 1690 C CA . VAL A 1 218 ? 18.645 -7.482 -22.058 1.00 96.88 218 VAL A CA 1
ATOM 1691 C C . VAL A 1 218 ? 19.254 -6.276 -21.335 1.00 96.88 218 VAL A C 1
ATOM 1693 O O . VAL A 1 218 ? 20.177 -5.645 -21.849 1.00 96.88 218 VAL A O 1
ATOM 1696 N N . LEU A 1 219 ? 18.760 -5.938 -20.141 1.00 96.81 219 LEU A N 1
ATOM 1697 C CA . LEU A 1 219 ? 19.283 -4.819 -19.355 1.00 96.81 219 LEU A CA 1
ATOM 1698 C C . LEU A 1 219 ? 20.711 -5.083 -18.872 1.00 96.81 219 LEU A C 1
ATOM 1700 O O . LEU A 1 219 ? 21.548 -4.188 -18.984 1.00 96.81 219 LEU A O 1
ATOM 1704 N N . ARG A 1 220 ? 20.997 -6.299 -18.391 1.00 95.38 220 ARG A N 1
ATOM 1705 C CA . ARG A 1 220 ? 22.338 -6.700 -17.936 1.00 95.38 220 ARG A CA 1
ATOM 1706 C C . ARG A 1 220 ? 23.362 -6.765 -19.076 1.00 95.38 220 ARG A C 1
ATOM 1708 O O . ARG A 1 220 ? 24.532 -6.496 -18.840 1.00 95.38 220 ARG A O 1
ATOM 1715 N N . ASP A 1 221 ? 22.944 -7.094 -20.299 1.00 95.69 221 ASP A N 1
ATOM 1716 C CA . ASP A 1 221 ? 23.825 -7.051 -21.479 1.00 95.69 221 ASP A CA 1
ATOM 1717 C C . ASP A 1 221 ? 24.117 -5.607 -21.925 1.00 95.69 221 ASP A C 1
ATOM 1719 O O . ASP A 1 221 ? 25.235 -5.269 -22.320 1.00 95.69 221 ASP A O 1
ATOM 1723 N N . ARG A 1 222 ? 23.116 -4.722 -21.833 1.00 96.25 222 ARG A N 1
ATOM 1724 C CA . ARG A 1 222 ? 23.209 -3.346 -22.340 1.00 96.25 222 ARG A CA 1
ATOM 1725 C C . ARG A 1 222 ? 23.889 -2.365 -21.384 1.00 96.25 222 ARG A C 1
ATOM 1727 O O . ARG A 1 222 ? 24.479 -1.389 -21.851 1.00 96.25 222 ARG A O 1
ATOM 1734 N N . PHE A 1 223 ? 23.776 -2.572 -20.075 1.00 97.12 223 PHE A N 1
ATOM 1735 C CA . PHE A 1 223 ? 24.288 -1.654 -19.057 1.00 97.12 223 PHE A CA 1
ATOM 1736 C C . PHE A 1 223 ? 25.256 -2.370 -18.119 1.00 97.12 223 PHE A C 1
ATOM 1738 O O . PHE A 1 223 ? 24.994 -3.482 -17.677 1.00 97.12 223 PHE A O 1
ATOM 1745 N N . ALA A 1 224 ? 26.374 -1.714 -17.804 1.00 95.06 224 ALA A N 1
ATOM 1746 C CA . ALA A 1 224 ? 27.398 -2.292 -16.937 1.00 95.06 224 ALA A CA 1
ATOM 1747 C C . ALA A 1 224 ? 27.025 -2.224 -15.447 1.00 95.06 224 ALA A C 1
ATOM 1749 O O . ALA A 1 224 ? 27.374 -3.124 -14.690 1.00 95.06 224 ALA A O 1
ATOM 1750 N N . ASP A 1 225 ? 26.352 -1.150 -15.027 1.00 94.25 225 ASP A N 1
ATOM 1751 C CA . ASP A 1 225 ? 26.082 -0.848 -13.623 1.00 94.25 225 ASP A CA 1
ATOM 1752 C C . ASP A 1 225 ? 24.901 0.132 -13.446 1.00 94.25 225 ASP A C 1
ATOM 1754 O O . ASP A 1 225 ? 24.312 0.637 -14.412 1.00 94.25 225 ASP A O 1
ATOM 1758 N N . SER A 1 226 ? 24.585 0.430 -12.178 1.00 92.69 226 SER A N 1
ATOM 1759 C CA . SER A 1 226 ? 23.566 1.413 -11.780 1.00 92.69 226 SER A CA 1
ATOM 1760 C C . SER A 1 226 ? 23.816 2.802 -12.385 1.00 92.69 226 SER A C 1
ATOM 1762 O O . SER A 1 226 ? 22.888 3.469 -12.838 1.00 92.69 226 SER A O 1
ATOM 1764 N N . ALA A 1 227 ? 25.070 3.261 -12.436 1.00 92.12 227 ALA A N 1
ATOM 1765 C CA . ALA A 1 227 ? 25.380 4.592 -12.953 1.00 92.12 227 ALA A CA 1
ATOM 1766 C C . ALA A 1 227 ? 25.078 4.693 -14.458 1.00 92.12 227 ALA A C 1
ATOM 1768 O O . ALA A 1 227 ? 24.533 5.701 -14.915 1.00 92.12 227 ALA A O 1
ATOM 1769 N N . ALA A 1 228 ? 25.372 3.637 -15.220 1.00 94.81 228 ALA A N 1
ATOM 1770 C CA . ALA A 1 228 ? 25.113 3.565 -16.651 1.00 94.81 228 ALA A CA 1
ATOM 1771 C C . ALA A 1 228 ? 23.613 3.629 -16.975 1.00 94.81 228 ALA A C 1
ATOM 1773 O O . ALA A 1 228 ? 23.210 4.388 -17.863 1.00 94.81 228 ALA A O 1
ATOM 1774 N N . ILE A 1 229 ? 22.771 2.879 -16.253 1.00 94.25 229 ILE A N 1
ATOM 1775 C CA . ILE A 1 229 ? 21.322 2.904 -16.495 1.00 94.25 229 ILE A CA 1
ATOM 1776 C C . ILE A 1 229 ? 20.684 4.225 -16.041 1.00 94.25 229 ILE A C 1
ATOM 1778 O O . ILE A 1 229 ? 19.813 4.753 -16.737 1.00 94.25 229 ILE A O 1
ATOM 1782 N N . LEU A 1 230 ? 21.162 4.824 -14.944 1.00 91.25 230 LEU A N 1
ATOM 1783 C CA . LEU A 1 230 ? 20.694 6.136 -14.485 1.00 91.25 230 LEU A CA 1
ATOM 1784 C C . LEU A 1 230 ? 21.063 7.264 -15.446 1.00 91.25 230 LEU A C 1
ATOM 1786 O O . LEU A 1 230 ? 20.230 8.129 -15.719 1.00 91.25 230 LEU A O 1
ATOM 1790 N N . ALA A 1 231 ? 22.268 7.237 -16.018 1.00 91.69 231 ALA A N 1
ATOM 1791 C CA . ALA A 1 231 ? 22.663 8.187 -17.055 1.00 91.69 231 ALA A CA 1
ATOM 1792 C C . ALA A 1 231 ? 21.776 8.074 -18.311 1.00 91.69 231 ALA A C 1
ATOM 1794 O O . ALA A 1 231 ? 21.549 9.064 -19.006 1.00 91.69 231 ALA A O 1
ATOM 1795 N N . ALA A 1 232 ? 21.236 6.882 -18.582 1.00 93.19 232 ALA A N 1
ATOM 1796 C CA . ALA A 1 232 ? 20.353 6.606 -19.711 1.00 93.19 232 ALA A CA 1
ATOM 1797 C C . ALA A 1 232 ? 18.849 6.729 -19.389 1.00 93.19 232 ALA A C 1
ATOM 1799 O O . ALA A 1 232 ? 18.034 6.515 -20.289 1.00 93.19 232 ALA A O 1
ATOM 1800 N N . LYS A 1 233 ? 18.458 7.096 -18.156 1.00 91.50 233 LYS A N 1
ATOM 1801 C CA . LYS A 1 233 ? 17.058 7.078 -17.671 1.00 91.50 233 LYS A CA 1
ATOM 1802 C C . LYS A 1 233 ? 16.065 7.849 -18.544 1.00 91.50 233 LYS A C 1
ATOM 1804 O O . LYS A 1 233 ? 14.916 7.445 -18.689 1.00 91.50 233 LYS A O 1
ATOM 1809 N N . SER A 1 234 ? 16.504 8.956 -19.141 1.00 89.81 234 SER A N 1
ATOM 1810 C CA . SER A 1 234 ? 15.674 9.806 -19.998 1.00 89.81 234 SER A CA 1
ATOM 1811 C C . SER A 1 234 ? 15.629 9.324 -21.454 1.00 89.81 234 SER A C 1
ATOM 1813 O O . SER A 1 234 ? 14.842 9.845 -22.242 1.00 89.81 234 SER A O 1
ATOM 1815 N N . GLY A 1 235 ? 16.429 8.320 -21.820 1.00 92.38 235 GLY A N 1
ATOM 1816 C CA . GLY A 1 235 ? 16.457 7.729 -23.152 1.00 92.38 235 GLY A CA 1
ATOM 1817 C C . GLY A 1 235 ? 15.234 6.855 -23.442 1.00 92.38 235 GLY A C 1
ATOM 1818 O O . GLY A 1 235 ? 14.676 6.215 -22.550 1.00 92.38 235 GLY A O 1
ATOM 1819 N N . SER A 1 236 ? 14.844 6.783 -24.718 1.00 93.62 236 SER A N 1
ATOM 1820 C CA . SER A 1 236 ? 13.671 6.025 -25.183 1.00 93.62 236 SER A CA 1
ATOM 1821 C C . SER A 1 236 ? 13.695 4.556 -24.758 1.00 93.62 236 SER A C 1
ATOM 1823 O O . SER A 1 236 ? 12.656 4.010 -24.387 1.00 93.62 236 SER A O 1
ATOM 1825 N N . PHE A 1 237 ? 14.875 3.928 -24.773 1.00 96.75 237 PHE A N 1
ATOM 1826 C CA . PHE A 1 237 ? 15.028 2.531 -24.385 1.00 96.75 237 PHE A CA 1
ATOM 1827 C C . PHE A 1 237 ? 14.701 2.301 -22.904 1.00 96.75 237 PHE A C 1
ATOM 1829 O O . PHE A 1 237 ? 13.870 1.449 -22.595 1.00 96.75 237 PHE A O 1
ATOM 1836 N N . VAL A 1 238 ? 15.305 3.077 -21.994 1.00 96.81 238 VAL A N 1
ATOM 1837 C CA . VAL A 1 238 ? 15.077 2.923 -20.547 1.00 96.81 238 VAL A CA 1
ATOM 1838 C C . VAL A 1 238 ? 13.643 3.299 -20.190 1.00 96.81 238 VAL A C 1
ATOM 1840 O O . VAL A 1 238 ? 12.985 2.555 -19.471 1.00 96.81 238 VAL A O 1
ATOM 1843 N N . GLN A 1 239 ? 13.096 4.371 -20.769 1.00 96.12 239 GLN A N 1
ATOM 1844 C CA . GLN A 1 239 ? 11.683 4.708 -20.572 1.00 96.12 239 GLN A CA 1
ATOM 1845 C C . GLN A 1 239 ? 10.735 3.603 -21.067 1.00 96.12 239 GLN A C 1
ATOM 1847 O O . GLN A 1 239 ? 9.705 3.356 -20.442 1.00 96.12 239 GLN A O 1
ATOM 1852 N N . GLY A 1 240 ? 11.065 2.932 -22.176 1.00 97.62 240 GLY A N 1
ATOM 1853 C CA . GLY A 1 240 ? 10.316 1.771 -22.656 1.00 97.62 240 GLY A CA 1
ATOM 1854 C C . GLY A 1 240 ? 10.396 0.581 -21.696 1.00 97.62 240 GLY A C 1
ATOM 1855 O O . GLY A 1 240 ? 9.367 -0.028 -21.422 1.00 97.62 240 GLY A O 1
ATOM 1856 N N . ALA A 1 241 ? 11.565 0.314 -21.104 1.00 97.94 241 ALA A N 1
ATOM 1857 C CA . ALA A 1 241 ? 11.728 -0.716 -20.075 1.00 97.94 241 ALA A CA 1
ATOM 1858 C C . ALA A 1 241 ? 10.924 -0.393 -18.801 1.00 97.94 241 ALA A C 1
ATOM 1860 O O . ALA A 1 241 ? 10.217 -1.257 -18.287 1.00 97.94 241 ALA A O 1
ATOM 1861 N N . VAL A 1 242 ? 10.959 0.863 -18.336 1.00 97.50 242 VAL A N 1
ATOM 1862 C CA . VAL A 1 242 ? 10.155 1.358 -17.201 1.00 97.50 242 VAL A CA 1
ATOM 1863 C C . VAL A 1 242 ? 8.667 1.130 -17.455 1.00 97.50 242 VAL A C 1
ATOM 1865 O O . VAL A 1 242 ? 7.960 0.599 -16.598 1.00 97.50 242 VAL A O 1
ATOM 1868 N N . TRP A 1 243 ? 8.193 1.502 -18.644 1.00 97.69 243 TRP A N 1
ATOM 1869 C CA . TRP A 1 243 ? 6.808 1.283 -19.047 1.00 97.69 243 TRP A CA 1
ATOM 1870 C C . TRP A 1 243 ? 6.452 -0.200 -19.131 1.00 97.69 243 TRP A C 1
ATOM 1872 O O . TRP A 1 243 ? 5.405 -0.602 -18.633 1.00 97.69 243 TRP A O 1
ATOM 1882 N N . TYR A 1 244 ? 7.328 -1.021 -19.709 1.00 98.25 244 TYR A N 1
ATOM 1883 C CA . TYR A 1 244 ? 7.091 -2.451 -19.864 1.00 98.25 244 TYR A CA 1
ATOM 1884 C C . TYR A 1 244 ? 6.919 -3.149 -18.512 1.00 98.25 244 TYR A C 1
ATOM 1886 O O . TYR A 1 244 ? 5.928 -3.848 -18.315 1.00 98.25 244 TYR A O 1
ATOM 1894 N N . VAL A 1 245 ? 7.828 -2.907 -17.558 1.00 97.56 245 VAL A N 1
ATOM 1895 C CA . VAL A 1 245 ? 7.728 -3.453 -16.194 1.00 97.56 245 VAL A CA 1
ATOM 1896 C C . VAL A 1 245 ? 6.418 -3.027 -15.536 1.00 97.56 245 VAL A C 1
ATOM 1898 O O . VAL A 1 245 ? 5.683 -3.869 -15.025 1.00 97.56 245 VAL A O 1
ATOM 1901 N N . GLY A 1 246 ? 6.073 -1.737 -15.593 1.00 96.56 246 GLY A N 1
ATOM 1902 C CA . GLY A 1 246 ? 4.819 -1.266 -15.008 1.00 96.56 246 GLY A CA 1
ATOM 1903 C C . GLY A 1 246 ? 3.572 -1.853 -15.683 1.00 96.56 246 GLY A C 1
ATOM 1904 O O . GLY A 1 246 ? 2.599 -2.150 -14.996 1.00 96.56 246 GLY A O 1
ATOM 1905 N N . GLU A 1 247 ? 3.592 -2.099 -16.998 1.00 97.25 247 GLU A N 1
ATOM 1906 C CA . GLU A 1 247 ? 2.498 -2.788 -17.695 1.00 97.25 247 GLU A CA 1
ATOM 1907 C C . GLU A 1 247 ? 2.384 -4.268 -17.314 1.00 97.25 247 GLU A C 1
ATOM 1909 O O . GLU A 1 247 ? 1.261 -4.758 -17.201 1.00 97.25 247 GLU A O 1
ATOM 1914 N N . VAL A 1 248 ? 3.498 -4.973 -17.081 1.00 97.62 248 VAL A N 1
ATOM 1915 C CA . VAL A 1 248 ? 3.469 -6.351 -16.557 1.00 97.62 248 VAL A CA 1
ATOM 1916 C C . VAL A 1 248 ? 2.791 -6.370 -15.188 1.00 97.62 248 VAL A C 1
ATOM 1918 O O . VAL A 1 248 ? 1.838 -7.125 -14.992 1.00 97.62 248 VAL A O 1
ATOM 1921 N N . VAL A 1 249 ? 3.206 -5.490 -14.270 1.00 95.38 249 VAL A N 1
ATOM 1922 C CA . VAL A 1 249 ? 2.589 -5.370 -12.937 1.00 95.38 249 VAL A CA 1
ATOM 1923 C C . VAL A 1 249 ? 1.097 -5.053 -13.069 1.00 95.38 249 VAL A C 1
ATOM 1925 O O . VAL A 1 249 ? 0.262 -5.753 -12.498 1.00 95.38 249 VAL A O 1
ATOM 1928 N N . ARG A 1 250 ? 0.743 -4.051 -13.888 1.00 94.44 250 ARG A N 1
ATOM 1929 C CA . ARG A 1 250 ? -0.643 -3.602 -14.091 1.00 94.44 250 ARG A CA 1
ATOM 1930 C C . ARG A 1 250 ? -1.569 -4.684 -14.640 1.00 94.44 250 ARG A C 1
ATOM 1932 O O . ARG A 1 250 ? -2.765 -4.657 -14.374 1.00 94.44 250 ARG A O 1
ATOM 1939 N N . ARG A 1 251 ? -1.040 -5.595 -15.456 1.00 95.06 251 ARG A N 1
ATOM 1940 C CA . ARG A 1 251 ? -1.812 -6.684 -16.073 1.00 95.06 251 ARG A CA 1
ATOM 1941 C C . ARG A 1 251 ? -1.866 -7.937 -15.212 1.00 95.06 251 ARG A C 1
ATOM 1943 O O . ARG A 1 251 ? -2.794 -8.720 -15.371 1.00 95.06 251 ARG A O 1
ATOM 1950 N N . THR A 1 252 ? -0.875 -8.126 -14.347 1.00 94.31 252 THR A N 1
ATOM 1951 C CA . THR A 1 252 ? -0.769 -9.303 -13.477 1.00 94.31 252 THR A CA 1
ATOM 1952 C C . THR A 1 252 ? -1.561 -9.128 -12.184 1.00 94.31 252 THR A C 1
ATOM 1954 O O . THR A 1 252 ? -2.066 -10.108 -11.648 1.00 94.31 252 THR A O 1
ATOM 1957 N N . ARG A 1 253 ? -1.660 -7.895 -11.672 1.00 91.94 253 ARG A N 1
ATOM 1958 C CA . ARG A 1 253 ? -2.236 -7.594 -10.357 1.00 91.94 253 ARG A CA 1
ATOM 1959 C C . ARG A 1 253 ? -3.451 -6.682 -10.486 1.00 91.94 253 ARG A C 1
ATOM 1961 O O . ARG A 1 253 ? -3.390 -5.626 -11.122 1.00 91.94 253 ARG A O 1
ATOM 1968 N N . ASP A 1 254 ? -4.544 -7.069 -9.840 1.00 88.44 254 ASP A N 1
ATOM 1969 C CA . ASP A 1 254 ? -5.799 -6.327 -9.899 1.00 88.44 254 ASP A CA 1
ATOM 1970 C C . ASP A 1 254 ? -5.695 -4.965 -9.198 1.00 88.44 254 ASP A C 1
ATOM 1972 O O . ASP A 1 254 ? -4.993 -4.779 -8.203 1.00 88.44 254 ASP A O 1
ATOM 1976 N N . GLY A 1 255 ? -6.405 -3.968 -9.730 1.00 86.75 255 GLY A N 1
ATOM 1977 C CA . GLY A 1 255 ? -6.483 -2.633 -9.128 1.00 86.75 255 GLY A CA 1
ATOM 1978 C C . GLY A 1 255 ? -5.201 -1.796 -9.212 1.00 86.75 255 GLY A C 1
ATOM 1979 O O . GLY A 1 255 ? -5.190 -0.676 -8.697 1.00 86.75 255 GLY A O 1
ATOM 1980 N N . VAL A 1 256 ? -4.144 -2.293 -9.866 1.00 90.81 256 VAL A N 1
ATOM 1981 C CA . VAL A 1 256 ? -2.942 -1.507 -10.154 1.00 90.81 256 VAL A CA 1
ATOM 1982 C C . VAL A 1 256 ? -3.253 -0.420 -11.183 1.00 90.81 256 VAL A C 1
ATOM 1984 O O . VAL A 1 256 ? -3.861 -0.669 -12.226 1.00 90.81 256 VAL A O 1
ATOM 1987 N N . VAL A 1 257 ? -2.773 0.795 -10.927 1.00 90.50 257 VAL A N 1
ATOM 1988 C CA . VAL A 1 257 ? -2.842 1.931 -11.850 1.00 90.50 257 VAL A CA 1
ATOM 1989 C C . VAL A 1 257 ? -1.500 2.650 -11.939 1.00 90.50 257 VAL A C 1
ATOM 1991 O O . VAL A 1 257 ? -0.713 2.657 -10.990 1.00 90.50 257 VAL A O 1
ATOM 1994 N N . TRP A 1 258 ? -1.263 3.308 -13.073 1.00 92.00 258 TRP A N 1
ATOM 1995 C CA . TRP A 1 258 ? -0.160 4.252 -13.219 1.00 92.00 258 TRP A CA 1
ATOM 1996 C C . TRP A 1 258 ? -0.441 5.537 -12.438 1.00 92.00 258 TRP A C 1
ATOM 1998 O O . TRP A 1 258 ? -1.544 6.080 -12.473 1.00 92.00 258 TRP A O 1
ATOM 2008 N N . GLN A 1 259 ? 0.577 6.049 -11.756 1.00 87.88 259 GLN A N 1
ATOM 2009 C CA . GLN A 1 259 ? 0.537 7.312 -11.036 1.00 87.88 259 GLN A CA 1
ATOM 2010 C C . GLN A 1 259 ? 1.804 8.120 -11.310 1.00 87.88 259 GLN A C 1
ATOM 2012 O O . GLN A 1 259 ? 2.879 7.576 -11.552 1.00 87.88 259 GLN A O 1
ATOM 2017 N N . TYR A 1 260 ? 1.682 9.438 -11.226 1.00 84.88 260 TYR A N 1
ATOM 2018 C CA . TYR A 1 260 ? 2.813 10.350 -11.283 1.00 84.88 260 TYR A CA 1
ATOM 2019 C C . TYR A 1 260 ? 2.563 11.487 -10.305 1.00 84.88 260 TYR A C 1
ATOM 2021 O O . TYR A 1 260 ? 1.479 12.078 -10.300 1.00 84.88 260 TYR A O 1
ATOM 2029 N N . ARG A 1 261 ? 3.555 11.754 -9.456 1.00 74.88 261 ARG A N 1
ATOM 2030 C CA . ARG A 1 261 ? 3.556 12.898 -8.553 1.00 74.88 261 ARG A CA 1
ATOM 2031 C C . ARG A 1 261 ? 4.835 13.687 -8.792 1.00 74.88 261 ARG A C 1
ATOM 2033 O O . ARG A 1 261 ? 5.900 13.180 -8.442 1.00 74.88 261 ARG A O 1
ATOM 2040 N N . PRO A 1 262 ? 4.740 14.879 -9.393 1.00 72.44 262 PRO A N 1
ATOM 2041 C CA . PRO A 1 262 ? 5.908 15.716 -9.577 1.00 72.44 262 PRO A CA 1
ATOM 2042 C C . PRO A 1 262 ? 6.428 16.207 -8.224 1.00 72.44 262 PRO A C 1
ATOM 2044 O O . PRO A 1 262 ? 5.668 16.318 -7.253 1.00 72.44 262 PRO A O 1
ATOM 2047 N N . ARG A 1 263 ? 7.718 16.532 -8.152 1.00 68.12 263 ARG A N 1
ATOM 2048 C CA . ARG A 1 263 ? 8.305 17.165 -6.967 1.00 68.12 263 ARG A CA 1
ATOM 2049 C C . ARG A 1 263 ? 7.706 18.568 -6.771 1.00 68.12 263 ARG A C 1
ATOM 2051 O O . ARG A 1 263 ? 8.129 19.519 -7.408 1.00 68.12 263 ARG A O 1
ATOM 2058 N N . THR A 1 264 ? 6.759 18.735 -5.848 1.00 55.81 264 THR A N 1
ATOM 2059 C CA . THR A 1 264 ? 6.150 20.050 -5.529 1.00 55.81 264 THR A CA 1
ATOM 2060 C C . THR A 1 264 ? 6.891 20.823 -4.429 1.00 55.81 264 THR A C 1
ATOM 2062 O O . THR A 1 264 ? 6.297 21.650 -3.747 1.00 55.81 264 THR A O 1
ATOM 2065 N N . GLN A 1 265 ? 8.167 20.519 -4.170 1.00 46.34 265 GLN A N 1
ATOM 2066 C CA . GLN A 1 265 ? 8.871 21.013 -2.974 1.00 46.34 265 GLN A CA 1
ATOM 2067 C C . GLN A 1 265 ? 9.382 22.457 -3.071 1.00 46.34 265 GLN A C 1
ATOM 2069 O O . GLN A 1 265 ? 9.872 22.994 -2.081 1.00 46.34 265 GLN A O 1
ATOM 2074 N N . PHE A 1 266 ? 9.261 23.088 -4.231 1.00 45.19 266 PHE A N 1
ATOM 2075 C CA . PHE A 1 266 ? 9.657 24.470 -4.453 1.00 45.19 266 PHE A CA 1
ATOM 2076 C C . PHE A 1 266 ? 8.555 25.094 -5.299 1.00 45.19 266 PHE A C 1
ATOM 2078 O O . PHE A 1 266 ? 8.151 24.475 -6.276 1.00 45.19 266 PHE A O 1
ATOM 2085 N N . ASP A 1 267 ? 8.050 26.271 -4.927 1.00 46.31 267 ASP A N 1
ATOM 2086 C CA . ASP A 1 267 ? 6.989 27.033 -5.618 1.00 46.31 267 ASP A CA 1
ATOM 2087 C C . ASP A 1 267 ? 7.332 27.429 -7.083 1.00 46.31 267 ASP A C 1
ATOM 2089 O O . ASP A 1 267 ? 6.770 28.370 -7.645 1.00 46.31 267 ASP A O 1
ATOM 2093 N N . GLU A 1 268 ? 8.276 26.737 -7.715 1.00 47.50 268 GLU A N 1
ATOM 2094 C CA . GLU A 1 268 ? 8.632 26.856 -9.115 1.00 47.50 268 GLU A CA 1
ATOM 2095 C C . GLU A 1 268 ? 7.707 25.961 -9.956 1.00 47.50 268 GLU A C 1
ATOM 2097 O O . GLU A 1 268 ? 7.495 24.788 -9.630 1.00 47.50 268 GLU A O 1
ATOM 2102 N N . PRO A 1 269 ? 7.133 26.485 -11.053 1.00 50.53 269 PRO A N 1
ATOM 2103 C CA . PRO A 1 269 ? 6.473 25.650 -12.043 1.00 50.53 269 PRO A CA 1
ATOM 2104 C C . PRO A 1 269 ? 7.422 24.531 -12.476 1.00 50.53 269 PRO A C 1
ATOM 2106 O O . PRO A 1 269 ? 8.591 24.794 -12.755 1.00 50.53 269 PRO A O 1
ATOM 2109 N N . LEU A 1 270 ? 6.921 23.297 -12.572 1.00 53.59 270 LEU A N 1
ATOM 2110 C CA . LEU A 1 270 ? 7.674 22.207 -13.186 1.00 53.59 270 LEU A CA 1
ATOM 2111 C C . LEU A 1 270 ? 7.881 22.549 -14.673 1.00 53.59 270 LEU A C 1
ATOM 2113 O O . LEU A 1 270 ? 7.041 22.256 -15.522 1.00 53.59 270 LEU A O 1
ATOM 2117 N N . GLU A 1 271 ? 8.972 23.236 -14.996 1.00 52.12 271 GLU A N 1
ATOM 2118 C CA . GLU A 1 271 ? 9.406 23.422 -16.384 1.00 52.12 271 GLU A CA 1
ATOM 2119 C C . GLU A 1 271 ? 10.128 22.168 -16.909 1.00 52.12 271 GLU A C 1
ATOM 2121 O O . GLU A 1 271 ? 10.283 21.997 -18.119 1.00 52.12 271 GLU A O 1
ATOM 2126 N N . ALA A 1 272 ? 10.545 21.267 -16.010 1.00 57.31 272 ALA A N 1
ATOM 2127 C CA . ALA A 1 272 ? 11.290 20.058 -16.333 1.00 57.31 272 ALA A CA 1
ATOM 2128 C C . ALA A 1 272 ? 10.368 18.841 -16.521 1.00 57.31 272 ALA A C 1
ATOM 2130 O O . ALA A 1 272 ? 9.537 18.534 -15.670 1.00 57.31 272 ALA A O 1
ATOM 2131 N N . ALA A 1 273 ? 10.542 18.134 -17.641 1.00 66.56 273 ALA A N 1
ATOM 2132 C CA . ALA A 1 273 ? 9.782 16.929 -17.979 1.00 66.56 273 ALA A CA 1
ATOM 2133 C C . ALA A 1 273 ? 10.128 15.737 -17.065 1.00 66.56 273 ALA A C 1
ATOM 2135 O O . ALA A 1 273 ? 11.204 15.703 -16.476 1.00 66.56 273 ALA A O 1
ATOM 2136 N N . MET A 1 274 ? 9.265 14.723 -16.982 1.00 80.94 274 MET A N 1
ATOM 2137 C CA . MET A 1 274 ? 9.523 13.446 -16.299 1.00 80.94 274 MET A CA 1
ATOM 2138 C C . MET A 1 274 ? 10.922 12.884 -16.614 1.00 80.94 274 MET A C 1
ATOM 2140 O O . MET A 1 274 ? 11.435 13.042 -17.724 1.00 80.94 274 MET A O 1
ATOM 2144 N N . PHE A 1 275 ? 11.505 12.168 -15.649 1.00 80.19 275 PHE A N 1
ATOM 2145 C CA . PHE A 1 275 ? 12.864 11.606 -15.679 1.00 80.19 275 PHE A CA 1
ATOM 2146 C C . PHE A 1 275 ? 13.999 12.649 -15.648 1.00 80.19 275 PHE A C 1
ATOM 2148 O O . PHE A 1 275 ? 15.116 12.348 -16.076 1.00 80.19 275 PHE A O 1
ATOM 2155 N N . HIS A 1 276 ? 13.749 13.865 -15.147 1.00 75.12 276 HIS A N 1
ATOM 2156 C CA . HIS A 1 276 ? 14.770 14.917 -15.046 1.00 75.12 276 HIS A CA 1
ATOM 2157 C C . HIS A 1 276 ? 15.609 14.862 -13.762 1.00 75.12 276 HIS A C 1
ATOM 2159 O O . HIS A 1 276 ? 16.787 15.208 -13.803 1.00 75.12 276 HIS A O 1
ATOM 2165 N N . ALA A 1 277 ? 15.033 14.439 -12.634 1.00 68.31 277 ALA A N 1
ATOM 2166 C CA . ALA A 1 277 ? 15.708 14.465 -11.339 1.00 68.31 277 ALA A CA 1
ATOM 2167 C C . ALA A 1 277 ? 16.810 13.408 -11.243 1.00 68.31 277 ALA A C 1
ATOM 2169 O O . ALA A 1 277 ? 16.611 12.274 -11.673 1.00 68.31 277 ALA A O 1
ATOM 2170 N N . ASP A 1 278 ? 17.960 13.758 -10.660 1.00 68.62 278 ASP A N 1
ATOM 2171 C CA . ASP A 1 278 ? 19.093 12.841 -10.439 1.00 68.62 278 ASP A CA 1
ATOM 2172 C C . ASP A 1 278 ? 18.747 11.667 -9.514 1.00 68.62 278 ASP A C 1
ATOM 2174 O O . ASP A 1 278 ? 19.294 10.576 -9.667 1.00 68.62 278 ASP A O 1
ATOM 2178 N N . GLU A 1 279 ? 17.790 11.869 -8.609 1.00 68.31 279 GLU A N 1
ATOM 2179 C CA . GLU A 1 279 ? 17.276 10.845 -7.705 1.00 68.31 279 GLU A CA 1
ATOM 2180 C C . GLU A 1 279 ? 16.387 9.824 -8.438 1.00 68.31 279 GLU A C 1
ATOM 2182 O O . GLU A 1 279 ? 15.492 10.184 -9.198 1.00 68.31 279 GLU A O 1
ATOM 2187 N N . ILE A 1 280 ? 16.592 8.534 -8.155 1.00 70.62 280 ILE A N 1
ATOM 2188 C CA . ILE A 1 280 ? 16.032 7.415 -8.938 1.00 70.62 280 ILE A CA 1
ATOM 2189 C C . ILE A 1 280 ? 14.500 7.284 -8.870 1.00 70.62 280 ILE A C 1
ATOM 2191 O O . ILE A 1 280 ? 13.886 6.730 -9.781 1.00 70.62 280 ILE A O 1
ATOM 2195 N N . TYR A 1 281 ? 13.884 7.795 -7.800 1.00 67.25 281 TYR A N 1
ATOM 2196 C CA . TYR A 1 281 ? 12.438 7.737 -7.560 1.00 67.25 281 TYR A CA 1
ATOM 2197 C C . TYR A 1 281 ? 11.727 9.048 -7.906 1.00 67.25 281 TYR A C 1
ATOM 2199 O O . TYR A 1 281 ? 10.524 9.051 -8.173 1.00 67.25 281 TYR A O 1
ATOM 2207 N N . LEU A 1 282 ? 12.446 10.172 -7.891 1.00 74.56 282 LEU A N 1
ATOM 2208 C CA . LEU A 1 282 ? 11.836 11.477 -8.105 1.00 74.56 282 LEU A CA 1
ATOM 2209 C C . LEU A 1 282 ? 11.546 11.708 -9.579 1.00 74.56 282 LEU 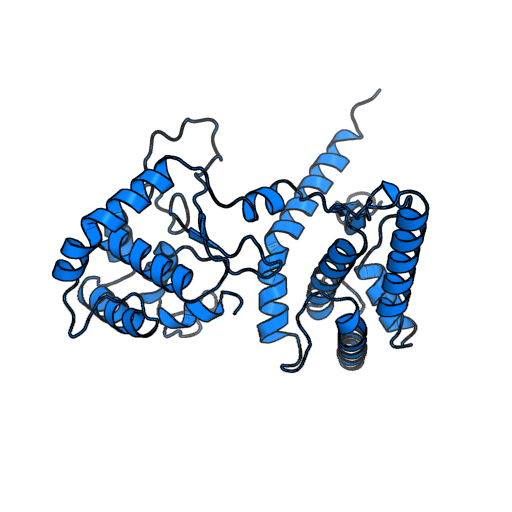A C 1
ATOM 2211 O O . LEU A 1 282 ? 12.310 11.329 -10.462 1.00 74.56 282 LEU A O 1
ATOM 2215 N N . ASP A 1 283 ? 10.406 12.340 -9.831 1.00 80.31 283 ASP A N 1
ATOM 2216 C CA . ASP A 1 283 ? 9.955 12.712 -11.166 1.00 80.31 283 ASP A CA 1
ATOM 2217 C C . ASP A 1 283 ? 9.890 11.541 -12.163 1.00 80.31 283 ASP A C 1
ATOM 2219 O O . ASP A 1 283 ? 9.934 11.735 -13.378 1.00 80.31 283 ASP A O 1
ATOM 2223 N N . THR A 1 284 ? 9.708 10.320 -11.651 1.00 86.31 284 THR A N 1
ATOM 2224 C CA . THR A 1 284 ? 9.442 9.115 -12.441 1.00 86.31 284 THR A CA 1
ATOM 2225 C C . THR A 1 284 ? 8.008 8.623 -12.209 1.00 86.31 284 THR A C 1
ATOM 2227 O O . THR A 1 284 ? 7.432 8.838 -11.137 1.00 86.31 284 THR A O 1
ATOM 2230 N N . PRO A 1 285 ? 7.376 7.994 -13.214 1.00 90.25 285 PRO A N 1
ATOM 2231 C CA . PRO A 1 285 ? 6.075 7.374 -13.029 1.00 90.25 285 PRO A CA 1
ATOM 2232 C C . PRO A 1 285 ? 6.195 6.121 -12.157 1.00 90.25 285 PRO A C 1
ATOM 2234 O O . PRO A 1 285 ? 7.210 5.424 -12.167 1.00 90.25 285 PRO A O 1
ATOM 2237 N N . ARG A 1 286 ? 5.123 5.816 -11.429 1.00 90.31 286 ARG A N 1
ATOM 2238 C CA . ARG A 1 286 ? 5.008 4.646 -10.557 1.00 90.31 286 ARG A CA 1
ATOM 2239 C C . ARG A 1 286 ? 3.749 3.854 -10.870 1.00 90.31 286 ARG A C 1
ATOM 2241 O O . ARG A 1 286 ? 2.794 4.403 -11.418 1.00 90.31 286 ARG A O 1
ATOM 2248 N N . VAL A 1 287 ? 3.721 2.600 -10.454 1.00 91.50 287 VAL A N 1
ATOM 2249 C CA . VAL A 1 287 ? 2.511 1.772 -10.425 1.00 91.50 287 VAL A CA 1
ATOM 2250 C C . VAL A 1 287 ? 2.102 1.539 -8.976 1.00 91.50 287 VAL A C 1
ATOM 2252 O O . VAL A 1 287 ? 2.963 1.344 -8.123 1.00 91.50 287 VAL A O 1
ATOM 2255 N N . ALA A 1 288 ? 0.806 1.613 -8.677 1.00 89.19 288 ALA A N 1
ATOM 2256 C CA . ALA A 1 288 ? 0.290 1.448 -7.316 1.00 89.19 288 ALA A CA 1
ATOM 2257 C C . ALA A 1 288 ? -1.106 0.809 -7.299 1.00 89.19 288 ALA A C 1
ATOM 2259 O O . ALA A 1 288 ? -1.831 0.952 -8.281 1.00 89.19 288 ALA A O 1
ATOM 2260 N N . GLN A 1 289 ? -1.502 0.178 -6.186 1.00 87.62 289 GLN A N 1
ATOM 2261 C CA . GLN A 1 289 ? -2.853 -0.352 -5.915 1.00 87.62 289 GLN A CA 1
ATOM 2262 C C . GLN A 1 289 ? -3.645 0.570 -4.971 1.00 87.62 289 GLN A C 1
ATOM 2264 O O . GLN A 1 289 ? -3.890 0.236 -3.812 1.00 87.62 289 GLN A O 1
ATOM 2269 N N . PRO A 1 290 ? -4.100 1.740 -5.449 1.00 81.38 290 PRO A N 1
ATOM 2270 C CA . PRO A 1 290 ? -4.782 2.735 -4.624 1.00 81.38 290 PRO A CA 1
ATOM 2271 C C . PRO A 1 290 ? -6.040 2.236 -3.899 1.00 81.38 290 PRO A C 1
ATOM 2273 O O . PRO A 1 290 ? -6.474 2.849 -2.924 1.00 81.38 290 PRO A O 1
ATOM 2276 N N . GLY A 1 291 ? -6.686 1.194 -4.428 1.00 77.06 291 GLY A N 1
ATOM 2277 C CA . GLY A 1 291 ? -7.956 0.682 -3.916 1.00 77.06 291 GLY A CA 1
ATOM 2278 C C . GLY A 1 291 ? -7.829 -0.197 -2.673 1.00 77.06 291 GLY A C 1
ATOM 2279 O O . GLY A 1 291 ? -8.849 -0.484 -2.050 1.00 77.06 291 GLY A O 1
ATOM 2280 N N . LEU A 1 292 ? -6.612 -0.612 -2.312 1.00 80.94 292 LEU A N 1
ATOM 2281 C CA . LEU A 1 292 ? -6.362 -1.577 -1.244 1.00 80.94 292 LEU A CA 1
ATOM 2282 C C . LEU A 1 292 ? -5.617 -0.912 -0.075 1.00 80.94 292 LEU A C 1
ATOM 2284 O O . LEU A 1 292 ? -4.693 -0.134 -0.321 1.00 80.94 292 LEU A O 1
ATOM 2288 N N . PRO A 1 293 ? -5.987 -1.190 1.191 1.00 80.19 293 PRO A N 1
ATOM 2289 C CA . PRO A 1 293 ? -5.265 -0.663 2.354 1.00 80.19 293 PRO A CA 1
ATOM 2290 C C . PRO A 1 293 ? -3.785 -1.065 2.384 1.00 80.19 293 PRO A C 1
ATOM 2292 O O . PRO A 1 293 ? -2.938 -0.273 2.786 1.00 80.19 293 PRO A O 1
ATOM 2295 N N . ASP A 1 294 ? -3.483 -2.272 1.917 1.00 82.75 294 ASP A N 1
ATOM 2296 C CA . ASP A 1 294 ? -2.151 -2.864 1.793 1.00 82.75 294 ASP A CA 1
ATOM 2297 C C . ASP A 1 294 ? -1.661 -2.914 0.340 1.00 82.75 294 ASP A C 1
ATOM 2299 O O . ASP A 1 294 ? -0.803 -3.721 -0.013 1.00 82.75 294 ASP A O 1
ATOM 2303 N N . GLY A 1 295 ? -2.236 -2.066 -0.516 1.00 83.88 295 GLY A N 1
ATOM 2304 C CA . GLY A 1 295 ? -1.887 -2.013 -1.924 1.00 83.88 295 GLY A CA 1
ATOM 2305 C C . GLY A 1 295 ? -0.402 -1.730 -2.142 1.00 83.88 295 GLY A C 1
ATOM 2306 O O . GLY A 1 295 ? 0.170 -0.823 -1.531 1.00 83.88 295 GLY A O 1
ATOM 2307 N N . GLY A 1 296 ? 0.211 -2.488 -3.050 1.00 85.19 296 GLY A N 1
ATOM 2308 C CA . GLY A 1 296 ? 1.600 -2.280 -3.439 1.00 85.19 296 GLY A CA 1
ATOM 2309 C C . GLY A 1 296 ? 1.810 -0.956 -4.164 1.00 85.19 296 GLY A C 1
ATOM 2310 O O . GLY A 1 296 ? 0.892 -0.400 -4.774 1.00 85.19 296 GLY A O 1
ATOM 2311 N N . SER A 1 297 ? 3.039 -0.452 -4.123 1.00 86.62 297 SER A N 1
ATOM 2312 C CA . SER A 1 297 ? 3.488 0.686 -4.921 1.00 86.62 297 SER A CA 1
ATOM 2313 C C . SER A 1 297 ? 4.950 0.489 -5.278 1.00 86.62 297 SER A C 1
ATOM 2315 O O . SER A 1 297 ? 5.769 0.288 -4.388 1.00 86.62 297 SER A O 1
ATOM 2317 N N . ALA A 1 298 ? 5.293 0.648 -6.552 1.00 89.06 298 ALA A N 1
ATOM 2318 C CA . ALA A 1 298 ? 6.666 0.549 -7.022 1.00 89.06 298 ALA A CA 1
ATOM 2319 C C . ALA A 1 298 ? 6.963 1.604 -8.088 1.00 89.06 298 ALA A C 1
ATOM 2321 O O . ALA A 1 298 ? 6.105 1.949 -8.905 1.00 89.06 298 ALA A O 1
ATOM 2322 N N . TYR A 1 299 ? 8.202 2.092 -8.097 1.00 91.38 299 TYR A N 1
ATOM 2323 C CA . TYR A 1 299 ? 8.739 2.946 -9.155 1.00 91.38 299 TYR A CA 1
ATOM 2324 C C . TYR A 1 299 ? 9.554 2.065 -10.100 1.00 91.38 299 TYR A C 1
ATOM 2326 O O . TYR A 1 299 ? 10.667 1.689 -9.732 1.00 91.38 299 TYR A O 1
ATOM 2334 N N . PRO A 1 300 ? 9.068 1.735 -11.312 1.00 95.12 300 PRO A N 1
ATOM 2335 C CA . PRO A 1 300 ? 9.777 0.790 -12.167 1.00 95.12 300 PRO A CA 1
ATOM 2336 C C . PRO A 1 300 ? 11.205 1.237 -12.503 1.00 95.12 300 PRO A C 1
ATOM 2338 O O . PRO A 1 300 ? 12.080 0.392 -12.607 1.00 95.12 300 PRO A O 1
ATOM 2341 N N . MET A 1 301 ? 11.481 2.547 -12.579 1.00 94.88 301 MET A N 1
ATOM 2342 C CA . MET A 1 301 ? 12.847 3.060 -12.772 1.00 94.88 301 MET A CA 1
ATOM 2343 C C . MET A 1 301 ? 13.803 2.644 -11.650 1.00 94.88 301 MET A C 1
ATOM 2345 O O . MET A 1 301 ? 14.946 2.273 -11.913 1.00 94.88 301 MET A O 1
ATOM 2349 N N . ALA A 1 302 ? 13.338 2.666 -10.406 1.00 91.56 302 ALA A N 1
ATOM 2350 C CA . ALA A 1 302 ? 14.142 2.203 -9.294 1.00 91.56 302 ALA A CA 1
ATOM 2351 C C . ALA A 1 302 ? 14.345 0.691 -9.322 1.00 91.56 302 ALA A C 1
ATOM 2353 O O . ALA A 1 302 ? 15.445 0.238 -9.035 1.00 91.56 302 ALA A O 1
ATOM 2354 N N . LEU A 1 303 ? 13.334 -0.070 -9.754 1.00 92.00 303 LEU A N 1
ATOM 2355 C CA . LEU A 1 303 ? 13.468 -1.516 -9.947 1.00 92.00 303 LEU A CA 1
ATOM 2356 C C . LEU A 1 303 ? 14.573 -1.832 -10.959 1.00 92.00 303 LEU A C 1
ATOM 2358 O O . LEU A 1 303 ? 15.432 -2.666 -10.693 1.00 92.00 303 LEU A O 1
ATOM 2362 N N . LEU A 1 304 ? 14.605 -1.107 -12.086 1.00 95.19 304 LEU A N 1
ATOM 2363 C CA . LEU A 1 304 ? 15.670 -1.265 -13.078 1.00 95.19 304 LEU A CA 1
ATOM 2364 C C . LEU A 1 304 ? 17.055 -0.944 -12.498 1.00 95.19 304 LEU A C 1
ATOM 2366 O O . LEU A 1 304 ? 18.029 -1.592 -12.861 1.00 95.19 304 LEU A O 1
ATOM 2370 N N . ASN A 1 305 ? 17.149 0.055 -11.616 1.00 93.88 305 ASN A N 1
ATOM 2371 C CA . ASN A 1 305 ? 18.400 0.428 -10.959 1.00 93.88 305 ASN A CA 1
ATOM 2372 C C . ASN A 1 305 ? 18.864 -0.635 -9.948 1.00 93.88 305 ASN A C 1
ATOM 2374 O O . ASN A 1 305 ? 20.039 -0.994 -9.938 1.00 93.88 305 ASN A O 1
ATOM 2378 N N . VAL A 1 306 ? 17.939 -1.162 -9.138 1.00 91.31 306 VAL A N 1
ATOM 2379 C CA . VAL A 1 306 ? 18.215 -2.186 -8.115 1.00 91.31 306 VAL A CA 1
ATOM 2380 C C . VAL A 1 306 ? 18.771 -3.470 -8.729 1.00 91.31 306 VAL A C 1
ATOM 2382 O O . VAL A 1 306 ? 19.587 -4.118 -8.091 1.00 91.31 306 VAL A O 1
ATOM 2385 N N . LEU A 1 307 ? 18.446 -3.808 -9.984 1.00 94.06 307 LEU A N 1
ATOM 2386 C CA . LEU A 1 307 ? 19.025 -4.977 -10.673 1.00 94.06 307 LEU A CA 1
ATOM 2387 C C . LEU A 1 307 ? 20.561 -5.021 -10.678 1.00 94.06 307 LEU A C 1
ATOM 2389 O O . LEU A 1 307 ? 21.149 -6.096 -10.820 1.00 94.06 307 LEU A O 1
ATOM 2393 N N . PHE A 1 308 ? 21.209 -3.864 -10.559 1.00 93.56 308 PHE A N 1
ATOM 2394 C CA . PHE A 1 308 ? 22.663 -3.728 -10.579 1.00 93.56 308 PHE A CA 1
ATOM 2395 C C . PHE A 1 308 ? 23.271 -3.607 -9.177 1.00 93.56 308 PHE A C 1
ATOM 2397 O O . PHE A 1 308 ? 24.432 -3.222 -9.057 1.00 93.56 308 PHE A O 1
ATOM 2404 N N . TRP A 1 309 ? 22.497 -3.865 -8.121 1.00 91.19 309 TRP A N 1
ATOM 2405 C CA . TRP A 1 309 ? 22.992 -3.876 -6.749 1.00 91.19 309 TRP A CA 1
ATOM 2406 C C . TRP A 1 309 ? 23.485 -5.276 -6.390 1.00 91.19 309 TRP A C 1
ATOM 2408 O O . TRP A 1 309 ? 22.846 -6.271 -6.723 1.00 91.19 309 TRP A O 1
ATOM 2418 N N . GLU A 1 310 ? 24.628 -5.340 -5.711 1.00 90.25 310 GLU A N 1
ATOM 2419 C CA . GLU A 1 310 ? 25.204 -6.594 -5.205 1.00 90.25 310 GLU A CA 1
ATOM 2420 C C . GLU A 1 310 ? 24.864 -6.820 -3.727 1.00 90.25 310 GLU A C 1
ATOM 2422 O O . GLU A 1 310 ? 24.865 -7.958 -3.257 1.00 90.25 310 GLU A O 1
ATOM 2427 N N . THR A 1 311 ? 24.557 -5.742 -2.998 1.00 88.94 311 THR A N 1
ATOM 2428 C CA . THR A 1 311 ? 24.190 -5.775 -1.583 1.00 88.94 311 THR A CA 1
ATOM 2429 C C . THR A 1 311 ? 23.003 -4.867 -1.271 1.00 88.94 311 THR A C 1
ATOM 2431 O O . THR A 1 311 ? 22.757 -3.887 -1.978 1.00 88.94 311 THR A O 1
ATOM 2434 N N . ASP A 1 312 ? 22.273 -5.192 -0.205 1.00 85.94 312 ASP A N 1
ATOM 2435 C CA . ASP A 1 312 ? 21.246 -4.324 0.375 1.00 85.94 312 ASP A CA 1
ATOM 2436 C C . ASP A 1 312 ? 21.855 -3.194 1.240 1.00 85.94 312 ASP A C 1
ATOM 2438 O O . ASP A 1 312 ? 23.074 -3.030 1.331 1.00 85.94 312 ASP A O 1
ATOM 2442 N N . GLU A 1 313 ? 20.999 -2.398 1.890 1.00 77.62 313 GLU A N 1
ATOM 2443 C CA . GLU A 1 313 ? 21.402 -1.284 2.769 1.00 77.62 313 GLU A CA 1
ATOM 2444 C C . GLU A 1 313 ? 22.158 -1.725 4.038 1.00 77.62 313 GLU A C 1
ATOM 2446 O O . GLU A 1 313 ? 22.717 -0.889 4.751 1.00 77.62 313 GLU A O 1
ATOM 2451 N N . LEU A 1 314 ? 22.167 -3.027 4.333 1.00 82.75 314 LEU A N 1
ATOM 2452 C CA . LEU A 1 314 ? 22.815 -3.647 5.486 1.00 82.75 314 LEU A CA 1
ATOM 2453 C C . LEU A 1 314 ? 24.042 -4.482 5.075 1.00 82.75 314 LEU A C 1
ATOM 2455 O O . LEU A 1 314 ? 24.535 -5.272 5.882 1.00 82.75 314 LEU A O 1
ATOM 2459 N N . ASP A 1 315 ? 24.534 -4.300 3.845 1.00 87.31 315 ASP A N 1
ATOM 2460 C CA . ASP A 1 315 ? 25.649 -5.034 3.236 1.00 87.31 315 ASP A CA 1
ATOM 2461 C C . ASP A 1 315 ? 25.403 -6.550 3.062 1.00 87.31 315 ASP A C 1
ATOM 2463 O O . ASP A 1 315 ? 26.349 -7.322 2.867 1.00 87.31 315 ASP A O 1
ATOM 2467 N N . ASN A 1 316 ? 24.149 -7.017 3.101 1.00 87.25 316 ASN A N 1
ATOM 2468 C CA . ASN A 1 316 ? 23.844 -8.415 2.799 1.00 87.25 316 ASN A CA 1
ATOM 2469 C C . ASN A 1 316 ? 23.838 -8.636 1.284 1.00 87.25 316 ASN A C 1
ATOM 2471 O O . ASN A 1 316 ? 23.293 -7.802 0.562 1.00 87.25 316 ASN A O 1
ATOM 2475 N N . PRO A 1 317 ? 24.378 -9.761 0.784 1.00 89.94 317 PRO A N 1
ATOM 2476 C CA . PRO A 1 317 ? 24.358 -10.063 -0.640 1.00 89.94 317 PRO A CA 1
ATOM 2477 C C . PRO A 1 317 ? 22.924 -10.261 -1.137 1.00 89.94 317 PRO A C 1
ATOM 2479 O O . PRO A 1 317 ? 22.147 -10.992 -0.519 1.00 89.94 317 PRO A O 1
ATOM 2482 N N . ILE A 1 318 ? 22.606 -9.658 -2.280 1.00 90.69 318 ILE A N 1
ATOM 2483 C CA . ILE A 1 318 ? 21.306 -9.793 -2.942 1.00 90.69 318 ILE A CA 1
ATOM 2484 C C . ILE A 1 318 ? 21.476 -10.236 -4.394 1.00 90.69 318 ILE A C 1
ATOM 2486 O O . ILE A 1 318 ? 22.459 -9.909 -5.054 1.00 90.69 318 ILE A O 1
ATOM 2490 N N . GLU A 1 319 ? 20.492 -10.976 -4.899 1.00 89.81 319 GLU A N 1
ATOM 2491 C CA . GLU A 1 319 ? 20.371 -11.314 -6.319 1.00 89.81 319 GLU A CA 1
ATOM 2492 C C . GLU A 1 319 ? 19.014 -10.796 -6.817 1.00 89.81 319 GLU A C 1
ATOM 2494 O O . GLU A 1 319 ? 18.040 -11.545 -6.859 1.00 89.81 319 GLU A O 1
ATOM 2499 N N . PRO A 1 320 ? 18.909 -9.488 -7.107 1.00 90.62 320 PRO A N 1
ATOM 2500 C CA . PRO A 1 320 ? 17.636 -8.857 -7.421 1.00 90.62 320 PRO A CA 1
ATOM 2501 C C . PRO A 1 320 ? 17.094 -9.355 -8.762 1.00 90.62 320 PRO A C 1
ATOM 2503 O O . PRO A 1 320 ? 17.799 -9.316 -9.776 1.00 90.62 320 PRO A O 1
ATOM 2506 N N . ARG A 1 321 ? 15.821 -9.761 -8.769 1.00 94.19 321 ARG A N 1
ATOM 2507 C CA . ARG A 1 321 ? 15.087 -10.197 -9.963 1.00 94.19 321 ARG A CA 1
ATOM 2508 C C . ARG A 1 321 ? 13.913 -9.273 -10.232 1.00 94.19 321 ARG A C 1
ATOM 2510 O O . ARG A 1 321 ? 13.206 -8.867 -9.314 1.00 94.19 321 ARG A O 1
ATOM 2517 N N . LEU A 1 322 ? 13.639 -8.989 -11.508 1.00 94.25 322 LEU A N 1
ATOM 2518 C CA . LEU A 1 322 ? 12.470 -8.167 -11.859 1.00 94.25 322 LEU A CA 1
ATOM 2519 C C . LEU A 1 322 ? 11.134 -8.820 -11.469 1.00 94.25 322 LEU A C 1
ATOM 2521 O O . LEU A 1 322 ? 10.164 -8.108 -11.215 1.00 94.25 322 LEU A O 1
ATOM 2525 N N . VAL A 1 323 ? 11.070 -10.153 -11.464 1.00 94.00 323 VAL A N 1
ATOM 2526 C CA . VAL A 1 323 ? 9.837 -10.900 -11.180 1.00 94.00 323 VAL A CA 1
ATOM 2527 C C . VAL A 1 323 ? 9.431 -10.831 -9.706 1.00 94.00 323 VAL A C 1
ATOM 2529 O O . VAL A 1 323 ? 8.236 -10.765 -9.425 1.00 94.00 323 VAL A O 1
ATOM 2532 N N . ASP A 1 324 ? 10.398 -10.748 -8.789 1.00 90.50 324 ASP A N 1
ATOM 2533 C CA . ASP A 1 324 ? 10.156 -10.726 -7.338 1.00 90.50 324 ASP A CA 1
ATOM 2534 C C . ASP A 1 324 ? 9.340 -9.492 -6.921 1.00 90.50 324 ASP A C 1
ATOM 2536 O O . ASP A 1 324 ? 8.542 -9.535 -5.989 1.00 90.50 324 ASP A O 1
ATOM 2540 N N . PHE A 1 325 ? 9.434 -8.394 -7.678 1.00 85.94 325 PHE A N 1
ATOM 2541 C CA . PHE A 1 325 ? 8.655 -7.179 -7.420 1.00 85.94 325 PHE A CA 1
ATOM 2542 C C . PHE A 1 325 ? 7.150 -7.347 -7.634 1.00 85.94 325 PHE A C 1
ATOM 2544 O O . PHE A 1 325 ? 6.371 -6.474 -7.251 1.00 85.94 325 PHE A O 1
ATOM 2551 N N . LEU A 1 326 ? 6.698 -8.442 -8.249 1.00 89.62 326 LEU A N 1
ATOM 2552 C CA . LEU A 1 326 ? 5.271 -8.741 -8.300 1.00 89.62 326 LEU A CA 1
ATOM 2553 C C . LEU A 1 326 ? 4.715 -9.047 -6.908 1.00 89.62 326 LEU A C 1
ATOM 2555 O O . LEU A 1 326 ? 3.519 -8.835 -6.704 1.00 89.62 326 LEU A O 1
ATOM 2559 N N . ASP A 1 327 ? 5.537 -9.514 -5.969 1.00 85.94 327 ASP A N 1
ATOM 2560 C CA . ASP A 1 327 ? 5.120 -9.872 -4.607 1.00 85.94 327 ASP A CA 1
ATOM 2561 C C . ASP A 1 327 ? 4.897 -8.646 -3.711 1.00 85.94 327 ASP A C 1
ATOM 2563 O O . ASP A 1 327 ? 4.182 -8.723 -2.713 1.00 85.94 327 ASP A O 1
ATOM 2567 N N . ASP A 1 328 ? 5.392 -7.474 -4.125 1.00 84.50 328 ASP A N 1
ATOM 2568 C CA . ASP A 1 328 ? 5.109 -6.197 -3.461 1.00 84.50 328 ASP A CA 1
ATOM 2569 C C . ASP A 1 328 ? 3.652 -5.743 -3.605 1.00 84.50 328 ASP A C 1
ATOM 2571 O O . ASP A 1 328 ? 3.220 -4.818 -2.910 1.00 84.50 328 ASP A O 1
ATOM 2575 N N . PHE A 1 329 ? 2.902 -6.362 -4.516 1.00 86.38 329 PHE A N 1
ATOM 2576 C CA . PHE A 1 329 ? 1.515 -6.044 -4.817 1.00 86.38 329 PHE A CA 1
ATOM 2577 C C . PHE A 1 329 ? 0.593 -7.123 -4.267 1.00 86.38 329 PHE A C 1
ATOM 2579 O O . PHE A 1 329 ? 0.835 -8.320 -4.421 1.00 86.38 329 PHE A O 1
ATOM 2586 N N . ALA A 1 330 ? -0.512 -6.687 -3.666 1.00 82.06 330 ALA A N 1
ATOM 2587 C CA . ALA A 1 330 ? -1.555 -7.588 -3.220 1.00 82.06 330 ALA A CA 1
ATOM 2588 C C . ALA A 1 330 ? -2.120 -8.376 -4.417 1.00 82.06 330 ALA A C 1
ATOM 2590 O O . ALA A 1 330 ? -2.242 -7.838 -5.524 1.00 82.06 330 ALA A O 1
ATOM 2591 N N . GLY A 1 331 ? -2.405 -9.657 -4.164 1.00 71.69 331 GLY A N 1
ATOM 2592 C CA . GLY A 1 331 ? -2.848 -10.642 -5.155 1.00 71.69 331 GLY A CA 1
ATOM 2593 C C . GLY A 1 331 ? -4.139 -10.300 -5.874 1.00 71.69 331 GLY A C 1
ATOM 2594 O O . GLY A 1 331 ? -5.008 -9.642 -5.257 1.00 71.69 331 GLY A O 1
#

Solvent-accessible surface area (backbone atoms only — not comparable to full-atom values): 18954 Å² total; per-residue (Å²): 144,90,88,78,70,65,69,63,54,57,53,37,53,52,52,38,47,56,54,58,71,43,40,27,60,44,45,42,47,31,63,76,72,71,48,63,94,85,57,67,89,70,63,45,75,81,36,34,49,59,51,42,50,51,50,52,49,54,58,68,77,40,99,67,72,90,44,83,87,39,65,73,49,46,35,48,30,50,52,50,41,53,26,47,36,71,66,34,7,16,29,81,44,52,48,73,45,96,47,96,97,48,90,57,52,45,69,24,36,32,44,21,74,90,67,74,63,71,70,43,43,41,63,60,48,50,50,46,30,67,72,67,64,74,67,43,57,61,42,54,52,50,50,55,43,48,52,46,50,51,58,49,28,74,78,37,78,88,62,70,66,54,66,54,66,53,69,70,55,40,63,52,42,61,54,56,89,44,70,65,56,53,56,50,52,54,50,48,66,69,46,38,70,58,50,57,60,72,58,57,68,99,70,76,93,75,56,45,70,77,44,33,62,54,51,49,54,42,48,60,74,74,31,91,39,42,69,55,48,60,75,36,42,70,37,73,66,45,46,45,50,29,49,48,53,41,48,22,49,41,72,74,25,70,68,38,42,67,31,61,67,71,80,76,87,51,101,62,78,83,83,68,61,76,47,66,51,92,51,66,67,46,34,39,60,28,36,30,18,41,88,44,79,42,30,16,73,50,41,35,53,38,55,63,39,47,54,54,40,59,46,51,100,82,70,46,81,48,84,58,55,74,54,63,62,55,71,57,37,52,122

Foldseek 3Di:
DDDDPPVLVVLFLVVQLVLLLCQLVLQLCCQPPNADVPQPQPLELVSLLVLLVSLLVVVVPDPDDLDPVDSSNSSQQSSLLSSLCVQQNAEKGWAADPDPPDRDTAIWGDGAVLLVDDTHGSSVLSNVSNVVVPSCSSSVVSVVSNVSQVVSCVVPPPDDTHHDYDPSLCLLQVADPDVQVVVLLVVLVVCVVVLQVVLDDDDDLPLELVVQQSSLVSLVVVAPALVRLLVCCPPPNNSNQQSSLLSSLPVVAPQKDKHFDAPPPDVDPCPDAASPDSDQQHSAIKIWNSPDSNIAIDRSSVLSNCCRDQADPVRHGDRRGSSVSSSSGDD

Organism: NCBI:txid66870

pLDDT: mean 87.0, std 13.41, range [37.72, 98.31]

Mean predicted aligned error: 8.09 Å

Radius of gyration: 23.16 Å; Cα contacts (8 Å, |Δi|>4): 449; chains: 1; bounding box: 61×56×63 Å

Secondary structure (DSSP, 8-state):
---SSHHHHHHHHHHHHHHHHHHHHHHHHIIIIIS-TT---S-SGGGHHHHHHHHHHHHHH--PPSSTTSHHHHHHHHHHHHHHHHHH-BEEEEEE---TT---EEEEEE--GGG-PPPB-HHHHHHHHHHH--S-HHHHHHHHHHHHHHHHHHHSTT----BPPPHHHHHHHS----HHHHHHHHHHHHHHHHHHHHH--SS-----TTHHHHHHHHHHHH-SSHHHHHHTTTSHHHHHHHHHHHHHHHHHSTT-EEE-----SSSS---S-TT-SSSSSTT--EEE-TTSTT--EE-HHHHHHHTT-SB-TTS-B----TTGGGGGS--

Sequence (331 aa):
MTRSDDHGGEASERELGLWIAEIPAVLREMRAEVLPEDFPFDFRAASLEALEAFLLDAYRSADEKVGMDFRPTVCAMVYLGEVLLGVGGGRWDWEPRKVRGSSTGRPVVRPDPALGLGPVSPLALIARATRTRTGRVLTDEVAGLQDAVARRQEQAPGWKPVTTLHPEQAAHRTGAEHPELTRWLDRRAEEFPAWAQEAGAAGPWDFSPESLDRLEAVLRDRFADSAAILAAKSGSFVQGAVWYVGEVVRRTRDGVVWQYRPRTQFDEPLEAAMFHADEIYLDTPRVAQPGLPDGGSAYPMALLNVLFWETDELDNPIEPRLVDFLDDFAG

Nearest PDB structures (foldseek):
  2cje-assembly1_A  TM=1.872E-01  e=8.323E+00  Leishmania major